Protein AF-0000000068148580 (afdb_homodimer)

Radius of gyration: 19.19 Å; Cα contacts (8 Å, |Δi|>4): 512; chains: 2; bounding box: 51×52×43 Å

Structure (mmCIF, N/CA/C/O backbone):
data_AF-0000000068148580-model_v1
#
loop_
_entity.id
_entity.type
_entity.pdbx_description
1 polymer 'PAS fold domain-containing protein'
#
loop_
_atom_site.group_PDB
_atom_site.id
_atom_site.type_symbol
_atom_site.label_atom_id
_atom_site.label_alt_id
_atom_site.label_comp_id
_atom_site.label_asym_id
_atom_site.label_entity_id
_atom_site.label_seq_id
_atom_site.pdbx_PDB_ins_code
_atom_site.Cartn_x
_atom_site.Cartn_y
_atom_site.Cartn_z
_atom_site.occupancy
_atom_site.B_iso_or_equiv
_atom_site.auth_seq_id
_atom_site.auth_comp_id
_atom_site.auth_asym_id
_atom_site.auth_atom_id
_atom_site.pdbx_PDB_model_num
ATOM 1 N N . MET A 1 1 ? 31.797 -22.156 -6.852 1 41.38 1 MET A N 1
ATOM 2 C CA . MET A 1 1 ? 31.5 -20.875 -6.246 1 41.38 1 MET A CA 1
ATOM 3 C C . MET A 1 1 ? 30.062 -20.844 -5.723 1 41.38 1 MET A C 1
ATOM 5 O O . MET A 1 1 ? 29.109 -21.047 -6.484 1 41.38 1 MET A O 1
ATOM 9 N N . SER A 1 2 ? 29.703 -21.312 -4.512 1 42.62 2 SER A N 1
ATOM 10 C CA . SER A 1 2 ? 28.406 -21.375 -3.861 1 42.62 2 SER A CA 1
ATOM 11 C C . SER A 1 2 ? 27.641 -20.062 -4.027 1 42.62 2 SER A C 1
ATOM 13 O O . SER A 1 2 ? 28.078 -19.016 -3.547 1 42.62 2 SER A O 1
ATOM 15 N N . THR A 1 3 ? 27.234 -19.766 -5.227 1 49.53 3 THR A N 1
ATOM 16 C CA . THR A 1 3 ? 26.484 -18.531 -5.402 1 49.53 3 THR A CA 1
ATOM 17 C C . THR A 1 3 ? 25.5 -18.328 -4.258 1 49.53 3 THR A C 1
ATOM 19 O O . THR A 1 3 ? 24.578 -19.125 -4.074 1 49.53 3 THR A O 1
ATOM 22 N N . THR A 1 4 ? 26 -18.031 -3.102 1 47 4 THR A N 1
ATOM 23 C CA . THR A 1 4 ? 25.109 -17.656 -2.008 1 47 4 THR A CA 1
ATOM 24 C C . THR A 1 4 ? 23.891 -16.906 -2.537 1 47 4 THR A C 1
ATOM 26 O O . THR A 1 4 ? 24.031 -15.852 -3.174 1 47 4 THR A O 1
ATOM 29 N N . PRO A 1 5 ? 22.875 -17.688 -2.873 1 50.28 5 PRO A N 1
ATOM 30 C CA . PRO A 1 5 ? 21.688 -16.969 -3.32 1 50.28 5 PRO A CA 1
ATOM 31 C C . PRO A 1 5 ? 21.484 -15.656 -2.562 1 50.28 5 PRO A C 1
ATOM 33 O O . PRO A 1 5 ? 21.578 -15.625 -1.334 1 50.28 5 PRO A O 1
ATOM 36 N N . THR A 1 6 ? 22.141 -14.602 -2.934 1 53.56 6 THR A N 1
ATOM 37 C CA . THR A 1 6 ? 22 -13.289 -2.311 1 53.56 6 THR A CA 1
ATOM 38 C C . THR A 1 6 ? 20.531 -13.008 -1.971 1 53.56 6 THR A C 1
ATOM 40 O O . THR A 1 6 ? 19.688 -12.906 -2.865 1 53.56 6 THR A O 1
ATOM 43 N N . VAL A 1 7 ? 20.047 -13.711 -0.914 1 57.56 7 VAL A N 1
ATOM 44 C CA . VAL A 1 7 ? 18.703 -13.453 -0.396 1 57.56 7 VAL A CA 1
ATOM 45 C C . VAL A 1 7 ? 18.5 -11.953 -0.216 1 57.56 7 VAL A C 1
ATOM 47 O O . VAL A 1 7 ? 19.266 -11.297 0.501 1 57.56 7 VAL A O 1
ATOM 50 N N . HIS A 1 8 ? 18.031 -11.32 -1.29 1 66.44 8 HIS A N 1
ATOM 51 C CA . HIS A 1 8 ? 17.703 -9.914 -1.143 1 66.44 8 HIS A CA 1
ATOM 52 C C . HIS A 1 8 ? 16.641 -9.703 -0.06 1 66.44 8 HIS A C 1
ATOM 54 O O . HIS A 1 8 ? 15.648 -10.43 -0.015 1 66.44 8 HIS A O 1
ATOM 60 N N . PHE A 1 9 ? 17.094 -9.039 1.025 1 81.06 9 PHE A N 1
ATOM 61 C CA . PHE A 1 9 ? 16.188 -8.727 2.123 1 81.06 9 PHE A CA 1
ATOM 62 C C . PHE A 1 9 ? 15.43 -7.438 1.847 1 81.06 9 PHE A C 1
ATOM 64 O O . PHE A 1 9 ? 16.016 -6.434 1.438 1 81.06 9 PHE A O 1
ATOM 71 N N . GLU A 1 10 ? 14.18 -7.586 1.826 1 89.19 10 GLU A N 1
ATOM 72 C CA . GLU A 1 10 ? 13.328 -6.414 1.681 1 89.19 10 GLU A CA 1
ATOM 73 C C . GLU A 1 10 ? 13.312 -5.578 2.959 1 89.19 10 GLU A C 1
ATOM 75 O O . GLU A 1 10 ? 13.398 -6.121 4.062 1 89.19 10 GLU A O 1
ATOM 80 N N . ALA A 1 11 ? 13.336 -4.293 2.65 1 92.62 11 ALA A N 1
ATOM 81 C CA . ALA A 1 11 ? 13.219 -3.426 3.82 1 92.62 11 ALA A CA 1
ATOM 82 C C . ALA A 1 11 ? 11.984 -3.775 4.641 1 92.62 11 ALA A C 1
ATOM 84 O O . ALA A 1 11 ? 10.906 -4.023 4.086 1 92.62 11 ALA A O 1
ATOM 85 N N . ALA A 1 12 ? 12.164 -3.836 5.934 1 94.31 12 ALA A N 1
ATOM 86 C CA . ALA A 1 12 ? 11.062 -4.164 6.836 1 94.31 12 ALA A CA 1
ATOM 87 C C . ALA A 1 12 ? 9.898 -3.195 6.66 1 94.31 12 ALA A C 1
ATOM 89 O O . ALA A 1 12 ? 8.734 -3.586 6.777 1 94.31 12 ALA A O 1
ATOM 90 N N . SER A 1 13 ? 10.195 -1.959 6.355 1 95 13 SER A N 1
ATOM 91 C CA . SER A 1 13 ? 9.156 -0.96 6.148 1 95 13 SER A CA 1
ATOM 92 C C . SER A 1 13 ? 8.32 -1.278 4.91 1 95 13 SER A C 1
ATOM 94 O O . SER A 1 13 ? 7.105 -1.074 4.906 1 95 13 SER A O 1
ATOM 96 N N . THR A 1 14 ? 8.953 -1.756 3.871 1 96.25 14 THR A N 1
ATOM 97 C CA . THR A 1 14 ? 8.242 -2.137 2.654 1 96.25 14 THR A CA 1
ATOM 98 C C . THR A 1 14 ? 7.23 -3.242 2.941 1 96.25 14 THR A C 1
ATOM 100 O O . THR A 1 14 ? 6.062 -3.135 2.561 1 96.25 14 THR A O 1
ATOM 103 N N . LEU A 1 15 ? 7.707 -4.191 3.676 1 96.44 15 LEU A N 1
ATOM 104 C CA . LEU A 1 15 ? 6.848 -5.316 4.031 1 96.44 15 LEU A CA 1
ATOM 105 C C . LEU A 1 15 ? 5.691 -4.859 4.918 1 96.44 15 LEU A C 1
ATOM 107 O O . LEU A 1 15 ? 4.551 -5.285 4.723 1 96.44 15 LEU A O 1
ATOM 111 N N . ALA A 1 16 ? 5.965 -4.035 5.848 1 96.25 16 ALA A N 1
ATOM 112 C CA . ALA A 1 16 ? 4.945 -3.537 6.766 1 96.25 16 ALA A CA 1
ATOM 113 C C . ALA A 1 16 ? 3.863 -2.762 6.016 1 96.25 16 ALA A C 1
ATOM 115 O O . ALA A 1 16 ? 2.674 -2.906 6.309 1 96.25 16 ALA A O 1
ATOM 116 N N . VAL A 1 17 ? 4.219 -1.97 5.043 1 97.19 17 VAL A N 1
ATOM 117 C CA . VAL A 1 17 ? 3.266 -1.203 4.246 1 97.19 17 VAL A CA 1
ATOM 118 C C . VAL A 1 17 ? 2.363 -2.152 3.465 1 97.19 17 VAL A C 1
ATOM 120 O O . VAL A 1 17 ? 1.14 -1.998 3.465 1 97.19 17 VAL A O 1
ATOM 123 N N . VAL A 1 18 ? 2.957 -3.113 2.83 1 97.69 18 VAL A N 1
ATOM 124 C CA . VAL A 1 18 ? 2.199 -4.059 2.016 1 97.69 18 VAL A CA 1
ATOM 125 C C . VAL A 1 18 ? 1.197 -4.809 2.891 1 97.69 18 VAL A C 1
ATOM 127 O O . VAL A 1 18 ? 0.007 -4.867 2.572 1 97.69 18 VAL A O 1
ATOM 130 N N . VAL A 1 19 ? 1.65 -5.32 4.004 1 96.38 19 VAL A N 1
ATOM 131 C CA . VAL A 1 19 ? 0.841 -6.156 4.883 1 96.38 19 VAL A CA 1
ATOM 132 C C . VAL A 1 19 ? -0.309 -5.336 5.465 1 96.38 19 VAL A C 1
ATOM 134 O O . VAL A 1 19 ? -1.422 -5.844 5.625 1 96.38 19 VAL A O 1
ATOM 137 N N . SER A 1 20 ? -0.106 -4.059 5.656 1 95.44 20 SER A N 1
ATOM 138 C CA . SER A 1 20 ? -1.096 -3.213 6.316 1 95.44 20 SER A CA 1
ATOM 139 C C . SER A 1 20 ? -2.08 -2.625 5.312 1 95.44 20 SER A C 1
ATOM 141 O O . SER A 1 20 ? -3.025 -1.932 5.691 1 95.44 20 SER A O 1
ATOM 143 N N . SER A 1 21 ? -1.829 -2.906 4.055 1 95.88 21 SER A N 1
ATOM 144 C CA . SER A 1 21 ? -2.67 -2.324 3.016 1 95.88 21 SER A CA 1
ATOM 145 C C . SER A 1 21 ? -4.094 -2.869 3.086 1 95.88 21 SER A C 1
ATOM 147 O O . SER A 1 21 ? -4.293 -4.074 3.268 1 95.88 21 SER A O 1
ATOM 149 N N . HIS A 1 22 ? -5.086 -1.99 2.885 1 93.44 22 HIS A N 1
ATOM 150 C CA . HIS A 1 22 ? -6.477 -2.42 2.814 1 93.44 22 HIS A CA 1
ATOM 151 C C . HIS A 1 22 ? -6.824 -2.938 1.422 1 93.44 22 HIS A C 1
ATOM 153 O O . HIS A 1 22 ? -7.84 -3.611 1.24 1 93.44 22 HIS A O 1
ATOM 159 N N . GLU A 1 23 ? -6.027 -2.561 0.457 1 94.25 23 GLU A N 1
ATOM 160 C CA . GLU A 1 23 ? -6.152 -3.135 -0.879 1 94.25 23 GLU A CA 1
ATOM 161 C C . GLU A 1 23 ? -5.539 -4.531 -0.94 1 94.25 23 GLU A C 1
ATOM 163 O O . GLU A 1 23 ? -4.457 -4.762 -0.401 1 94.25 23 GLU A O 1
ATOM 168 N N . PRO A 1 24 ? -6.305 -5.441 -1.516 1 97.12 24 PRO A N 1
ATOM 169 C CA . PRO A 1 24 ? -5.684 -6.754 -1.695 1 97.12 24 PRO A CA 1
ATOM 170 C C . PRO A 1 24 ? -4.477 -6.715 -2.633 1 97.12 24 PRO A C 1
ATOM 172 O O . PRO A 1 24 ? -4.645 -6.605 -3.852 1 97.12 24 PRO A O 1
ATOM 175 N N . LEU A 1 25 ? -3.326 -6.852 -2.09 1 97.88 25 LEU A N 1
ATOM 176 C CA . LEU A 1 25 ? -2.082 -6.648 -2.822 1 97.88 25 LEU A CA 1
ATOM 177 C C . LEU A 1 25 ? -1.171 -7.863 -2.693 1 97.88 25 LEU A C 1
ATOM 179 O O . LEU A 1 25 ? -1.148 -8.523 -1.651 1 97.88 25 LEU A O 1
ATOM 183 N N . LEU A 1 26 ? -0.448 -8.156 -3.727 1 98.06 26 LEU A N 1
ATOM 184 C CA . LEU A 1 26 ? 0.705 -9.047 -3.727 1 98.06 26 LEU A CA 1
ATOM 185 C C . LEU A 1 26 ? 1.972 -8.305 -4.133 1 98.06 26 LEU A C 1
ATOM 187 O O . LEU A 1 26 ? 1.948 -7.484 -5.055 1 98.06 26 LEU A O 1
ATOM 191 N N . PHE A 1 27 ? 2.943 -8.5 -3.381 1 98.19 27 PHE A N 1
ATOM 192 C CA . PHE A 1 27 ? 4.285 -7.988 -3.637 1 98.19 27 PHE A CA 1
ATOM 193 C C . PHE A 1 27 ? 5.207 -9.102 -4.113 1 98.19 27 PHE A C 1
ATOM 195 O O . PHE A 1 27 ? 5.531 -10.016 -3.352 1 98.19 27 PHE A O 1
ATOM 202 N N . LEU A 1 28 ? 5.691 -8.984 -5.402 1 97.56 28 LEU A N 1
ATOM 203 C CA . LEU A 1 28 ? 6.383 -10.102 -6.027 1 97.56 28 LEU A CA 1
ATOM 204 C C . LEU A 1 28 ? 7.801 -9.711 -6.426 1 97.56 28 LEU A C 1
ATOM 206 O O . LEU A 1 28 ? 8.062 -8.555 -6.766 1 97.56 28 LEU A O 1
ATOM 210 N N . SER A 1 29 ? 8.625 -10.695 -6.465 1 95.56 29 SER A N 1
ATOM 211 C CA . SER A 1 29 ? 9.938 -10.562 -7.086 1 95.56 29 SER A CA 1
ATOM 212 C C . SER A 1 29 ? 9.859 -10.75 -8.602 1 95.56 29 SER A C 1
ATOM 214 O O . SER A 1 29 ? 8.797 -11.062 -9.133 1 95.56 29 SER A O 1
ATOM 216 N N . ASP A 1 30 ? 10.961 -10.547 -9.273 1 93.5 30 ASP A N 1
ATOM 217 C CA . ASP A 1 30 ? 11.016 -10.625 -10.734 1 93.5 30 ASP A CA 1
ATOM 218 C C . ASP A 1 30 ? 10.773 -12.062 -11.211 1 93.5 30 ASP A C 1
ATOM 220 O O . ASP A 1 30 ? 10.328 -12.273 -12.336 1 93.5 30 ASP A O 1
ATOM 224 N N . ASP A 1 31 ? 11.086 -13.023 -10.359 1 94.44 31 ASP A N 1
ATOM 225 C CA . ASP A 1 31 ? 10.82 -14.406 -10.719 1 94.44 31 ASP A CA 1
ATOM 226 C C . ASP A 1 31 ? 9.43 -14.836 -10.25 1 94.44 31 ASP A C 1
ATOM 228 O O . ASP A 1 31 ? 9.133 -16.031 -10.172 1 94.44 31 ASP A O 1
ATOM 232 N N . LEU A 1 32 ? 8.617 -13.945 -9.812 1 96.56 32 LEU A N 1
ATOM 233 C CA . LEU A 1 32 ? 7.207 -14.078 -9.477 1 96.56 32 LEU A CA 1
ATOM 234 C C . LEU A 1 32 ? 7.02 -14.883 -8.203 1 96.56 32 LEU A C 1
ATOM 236 O O . LEU A 1 32 ? 6.043 -15.625 -8.07 1 96.56 32 LEU A O 1
ATOM 240 N N . LYS A 1 33 ? 8.008 -14.805 -7.387 1 96.88 33 LYS A N 1
ATOM 241 C CA . LYS A 1 33 ? 7.812 -15.273 -6.02 1 96.88 33 LYS A CA 1
ATOM 242 C C . LYS A 1 33 ? 7.176 -14.195 -5.148 1 96.88 33 LYS A C 1
ATOM 244 O O . LYS A 1 33 ? 7.535 -13.016 -5.246 1 96.88 33 LYS A O 1
ATOM 249 N N . ILE A 1 34 ? 6.289 -14.648 -4.328 1 97.75 34 ILE A N 1
ATOM 250 C CA . ILE A 1 34 ? 5.605 -13.703 -3.451 1 97.75 34 ILE A CA 1
ATOM 251 C C . ILE A 1 34 ? 6.504 -13.352 -2.268 1 97.75 34 ILE A C 1
ATOM 253 O O . ILE A 1 34 ? 6.934 -14.242 -1.525 1 97.75 34 ILE A O 1
ATOM 257 N N . ILE A 1 35 ? 6.77 -12.141 -2.188 1 97.12 35 ILE A N 1
ATOM 258 C CA . ILE A 1 35 ? 7.566 -11.648 -1.068 1 97.12 35 ILE A CA 1
ATOM 259 C C . ILE A 1 35 ? 6.66 -11.344 0.121 1 97.12 35 ILE A C 1
ATOM 261 O O . ILE A 1 35 ? 6.984 -11.688 1.261 1 97.12 35 ILE A O 1
ATOM 265 N N . ALA A 1 36 ? 5.504 -10.75 -0.131 1 97 36 ALA A N 1
ATOM 266 C CA . ALA A 1 36 ? 4.496 -10.422 0.872 1 97 36 ALA A CA 1
ATOM 267 C C . ALA A 1 36 ? 3.115 -10.273 0.236 1 97 36 ALA A C 1
ATOM 269 O O . ALA A 1 36 ? 3.002 -10.055 -0.973 1 97 36 ALA A O 1
ATOM 270 N N . ALA A 1 37 ? 2.15 -10.445 1.045 1 97.81 37 ALA A N 1
ATOM 271 C CA . ALA A 1 37 ? 0.758 -10.172 0.697 1 97.81 37 ALA A CA 1
ATOM 272 C C . ALA A 1 37 ? 0.083 -9.312 1.761 1 97.81 37 ALA A C 1
ATOM 274 O O . ALA A 1 37 ? 0.4 -9.422 2.947 1 97.81 37 ALA A O 1
ATOM 275 N N . SER A 1 38 ? -0.792 -8.539 1.312 1 97.5 38 SER A N 1
ATOM 276 C CA . SER A 1 38 ? -1.54 -7.746 2.283 1 97.5 38 SER A CA 1
ATOM 277 C C . SER A 1 38 ? -2.473 -8.625 3.109 1 97.5 38 SER A C 1
ATOM 279 O O . SER A 1 38 ? -2.896 -9.688 2.656 1 97.5 38 SER A O 1
ATOM 281 N N . ALA A 1 39 ? -2.805 -8.148 4.289 1 96.56 39 ALA A N 1
ATOM 282 C CA . ALA A 1 39 ? -3.793 -8.836 5.113 1 96.56 39 ALA A CA 1
ATOM 283 C C . ALA A 1 39 ? -5.148 -8.891 4.418 1 96.56 39 ALA A C 1
ATOM 285 O O . ALA A 1 39 ? -5.871 -9.883 4.527 1 96.56 39 ALA A O 1
ATOM 286 N N . SER A 1 40 ? -5.445 -7.859 3.727 1 96.44 40 SER A N 1
ATOM 287 C CA . SER A 1 40 ? -6.711 -7.801 3.006 1 96.44 40 SER A CA 1
ATOM 288 C C . SER A 1 40 ? -6.789 -8.883 1.934 1 96.44 40 SER A C 1
ATOM 290 O O . SER A 1 40 ? -7.84 -9.492 1.73 1 96.44 40 SER A O 1
ATOM 292 N N . PHE A 1 41 ? -5.719 -9.133 1.249 1 97.19 41 PHE A N 1
ATOM 293 C CA . PHE A 1 41 ? -5.68 -10.203 0.259 1 97.19 41 PHE A CA 1
ATOM 294 C C . PHE A 1 41 ? -5.926 -11.562 0.914 1 97.19 41 PHE A C 1
ATOM 296 O O . PHE A 1 41 ? -6.762 -12.336 0.452 1 97.19 41 PHE A O 1
ATOM 303 N N . CYS A 1 42 ? -5.211 -11.75 1.965 1 97.62 42 CYS A N 1
ATOM 304 C CA . CYS A 1 42 ? -5.332 -13.023 2.668 1 97.62 42 CYS A CA 1
ATOM 305 C C . CYS A 1 42 ? -6.754 -13.234 3.172 1 97.62 42 CYS A C 1
ATOM 307 O O . CYS A 1 42 ? -7.312 -14.32 3.027 1 97.62 42 CYS A O 1
ATOM 309 N N . ARG A 1 43 ? -7.332 -12.266 3.67 1 96.44 43 ARG A N 1
ATOM 310 C CA . ARG A 1 43 ? -8.703 -12.344 4.164 1 96.44 43 ARG A CA 1
ATOM 311 C C . ARG A 1 43 ? -9.688 -12.57 3.021 1 96.44 43 ARG A C 1
ATOM 313 O O . ARG A 1 43 ? -10.562 -13.43 3.109 1 96.44 43 ARG A O 1
ATOM 320 N N . ALA A 1 44 ? -9.516 -11.867 2.008 1 95.06 44 ALA A N 1
ATOM 321 C CA . ALA A 1 44 ? -10.453 -11.898 0.889 1 95.06 44 ALA A CA 1
ATOM 322 C C . ALA A 1 44 ? -10.461 -13.273 0.222 1 95.06 44 ALA A C 1
ATOM 324 O O . ALA A 1 44 ? -11.5 -13.734 -0.26 1 95.06 44 ALA A O 1
ATOM 325 N N . PHE A 1 45 ? -9.352 -13.914 0.221 1 94.75 45 PHE A N 1
ATOM 326 C CA . PHE A 1 45 ? -9.266 -15.141 -0.558 1 94.75 45 PHE A CA 1
ATOM 327 C C . PHE A 1 45 ? -8.984 -16.344 0.346 1 94.75 45 PHE A C 1
ATOM 329 O O . PHE A 1 45 ? -8.609 -17.406 -0.133 1 94.75 45 PHE A O 1
ATOM 336 N N . ASP A 1 46 ? -9.133 -16.078 1.612 1 93.88 46 ASP A N 1
ATOM 337 C CA . ASP A 1 46 ? -9.039 -17.141 2.617 1 93.88 46 ASP A CA 1
ATOM 338 C C . ASP A 1 46 ? -7.703 -17.859 2.531 1 93.88 46 ASP A C 1
ATOM 340 O O . ASP A 1 46 ? -7.66 -19.094 2.441 1 93.88 46 ASP A O 1
ATOM 344 N N . ILE A 1 47 ? -6.711 -17.062 2.561 1 95.5 47 ILE A N 1
ATOM 345 C CA . ILE A 1 47 ? -5.348 -17.578 2.5 1 95.5 47 ILE A CA 1
ATOM 346 C C . ILE A 1 47 ? -4.629 -17.312 3.82 1 95.5 47 ILE A C 1
ATOM 348 O O . ILE A 1 47 ? -4.754 -16.219 4.383 1 95.5 47 ILE A O 1
ATOM 352 N N . ASP A 1 48 ? -3.928 -18.25 4.273 1 95.88 48 ASP A N 1
ATOM 353 C CA . ASP A 1 48 ? -3.123 -18.078 5.477 1 95.88 48 ASP A CA 1
ATOM 354 C C . ASP A 1 48 ? -1.896 -17.219 5.199 1 95.88 48 ASP A C 1
ATOM 356 O O . ASP A 1 48 ? -1.009 -17.609 4.438 1 95.88 48 ASP A O 1
ATOM 360 N N . PRO A 1 49 ? -1.807 -16.172 5.871 1 95.25 49 PRO A N 1
ATOM 361 C CA . PRO A 1 49 ? -0.693 -15.25 5.609 1 95.25 49 PRO A CA 1
ATOM 362 C C . PRO A 1 49 ? 0.669 -15.898 5.855 1 95.25 49 PRO A C 1
ATOM 364 O O . PRO A 1 49 ? 1.655 -15.523 5.215 1 95.25 49 PRO A O 1
ATOM 367 N N . THR A 1 50 ? 0.797 -16.719 6.73 1 93.69 50 THR A N 1
ATOM 368 C CA . THR A 1 50 ? 2.064 -17.344 7.098 1 93.69 50 THR A CA 1
ATOM 369 C C . THR A 1 50 ? 2.535 -18.297 6 1 93.69 50 T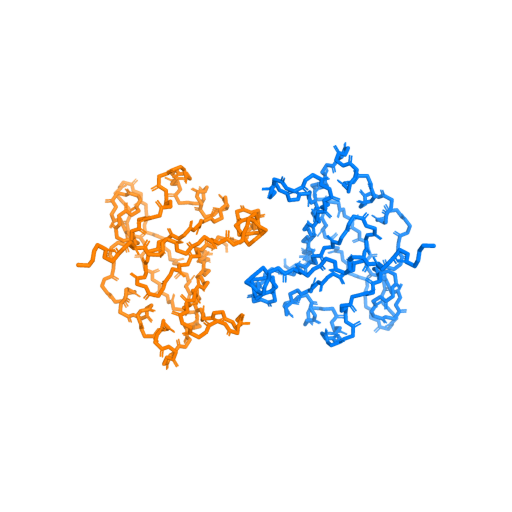HR A C 1
ATOM 371 O O . THR A 1 50 ? 3.713 -18.656 5.945 1 93.69 50 THR A O 1
ATOM 374 N N . SER A 1 51 ? 1.708 -18.688 5.117 1 92.44 51 SER A N 1
ATOM 375 C CA . SER A 1 51 ? 2.037 -19.656 4.082 1 92.44 51 SER A CA 1
ATOM 376 C C . SER A 1 51 ? 2.398 -18.969 2.771 1 92.44 51 SER A C 1
ATOM 378 O O . SER A 1 51 ? 2.828 -19.625 1.817 1 92.44 51 SER A O 1
ATOM 380 N N . VAL A 1 52 ? 2.334 -17.609 2.67 1 94.19 52 VAL A N 1
ATOM 381 C CA . VAL A 1 52 ? 2.324 -16.875 1.408 1 94.19 52 VAL A CA 1
ATOM 382 C C . VAL A 1 52 ? 3.756 -16.562 0.982 1 94.19 52 VAL A C 1
ATOM 384 O O . VAL A 1 52 ? 4.133 -16.797 -0.171 1 94.19 52 VAL A O 1
ATOM 387 N N . PRO A 1 53 ? 4.617 -16.109 1.948 1 93.69 53 PRO A N 1
ATOM 388 C CA . PRO A 1 53 ? 5.941 -15.672 1.504 1 93.69 53 PRO A CA 1
ATOM 389 C C . PRO A 1 53 ? 6.762 -16.797 0.871 1 93.69 53 PRO A 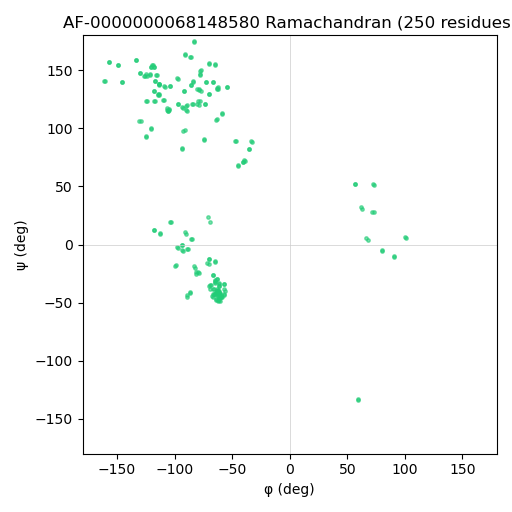C 1
ATOM 391 O O . PRO A 1 53 ? 6.812 -17.906 1.408 1 93.69 53 PRO A O 1
ATOM 394 N N . GLY A 1 54 ? 7.332 -16.438 -0.253 1 94.75 54 GLY A N 1
ATOM 395 C CA . GLY A 1 54 ? 8.219 -17.359 -0.941 1 94.75 54 GLY A CA 1
ATOM 396 C C . GLY A 1 54 ? 7.508 -18.234 -1.949 1 94.75 54 GLY A C 1
ATOM 397 O O . GLY A 1 54 ? 8.148 -18.875 -2.787 1 94.75 54 GLY A O 1
ATOM 398 N N . LYS A 1 55 ? 6.227 -18.266 -1.978 1 96.31 55 LYS A N 1
ATOM 399 C CA . LYS A 1 55 ? 5.434 -19.094 -2.875 1 96.31 55 LYS A CA 1
ATOM 400 C C . LYS A 1 55 ? 5.203 -18.406 -4.215 1 96.31 55 LYS A C 1
ATOM 402 O O . LYS A 1 55 ? 5.336 -17.172 -4.316 1 96.31 55 LYS A O 1
ATOM 407 N N . LYS A 1 56 ? 4.832 -19.25 -5.199 1 96.5 56 LYS A N 1
ATOM 408 C CA . LYS A 1 56 ? 4.312 -18.75 -6.469 1 96.5 56 LYS A CA 1
ATOM 409 C C . LYS A 1 56 ? 2.791 -18.625 -6.438 1 96.5 56 LYS A C 1
ATOM 411 O O . LYS A 1 56 ? 2.139 -19.234 -5.578 1 96.5 56 LYS A O 1
ATOM 416 N N . LEU A 1 57 ? 2.283 -17.891 -7.375 1 95.62 57 LEU A N 1
ATOM 417 C CA . LEU A 1 57 ? 0.844 -17.656 -7.438 1 95.62 57 LEU A CA 1
ATOM 418 C C . LEU A 1 57 ? 0.081 -18.984 -7.512 1 95.62 57 LEU A C 1
ATOM 420 O O . LEU A 1 57 ? -0.917 -19.172 -6.809 1 95.62 57 LEU A O 1
ATOM 424 N N . GLY A 1 58 ? 0.608 -19.859 -8.328 1 95.12 58 GLY A N 1
ATOM 425 C CA . GLY A 1 58 ? -0.078 -21.125 -8.523 1 95.12 58 GLY A CA 1
ATOM 426 C C . GLY A 1 58 ? -0.125 -21.984 -7.27 1 95.12 58 GLY A C 1
ATOM 427 O O . GLY A 1 58 ? -0.893 -22.938 -7.195 1 95.12 58 GLY A O 1
ATOM 428 N N . GLU A 1 59 ? 0.669 -21.672 -6.258 1 95.88 59 GLU A N 1
ATOM 429 C CA . GLU A 1 59 ? 0.748 -22.422 -5.016 1 95.88 59 GLU A CA 1
ATOM 430 C C . GLU A 1 59 ? -0.191 -21.859 -3.957 1 95.88 59 GLU A C 1
ATOM 432 O O . GLU A 1 59 ? -0.359 -22.438 -2.885 1 95.88 59 GLU A O 1
ATOM 437 N N . LEU A 1 60 ? -0.822 -20.75 -4.258 1 94.56 60 LEU A N 1
ATOM 438 C CA . LEU A 1 60 ? -1.715 -20.125 -3.291 1 94.56 60 LEU A CA 1
ATOM 439 C C . LEU A 1 60 ? -3.051 -20.859 -3.225 1 94.56 60 LEU A C 1
ATOM 441 O O . LEU A 1 60 ? -3.523 -21.391 -4.234 1 94.56 60 LEU A O 1
ATOM 445 N N . GLY A 1 61 ? -3.6 -20.781 -2.037 1 91.12 61 GLY A N 1
ATOM 446 C CA . GLY A 1 61 ? -4.879 -21.453 -1.861 1 91.12 61 GLY A CA 1
ATOM 447 C C . GLY A 1 61 ? -4.816 -22.953 -2.139 1 91.12 61 GLY A C 1
ATOM 448 O O . GLY A 1 61 ? -3.945 -23.641 -1.614 1 91.12 61 GLY A O 1
ATOM 449 N N . GLN A 1 62 ? -5.789 -23.359 -2.881 1 90.12 62 GLN A N 1
ATOM 450 C CA . GLN A 1 62 ? -5.824 -24.766 -3.295 1 90.12 62 GLN A CA 1
ATOM 451 C C . GLN A 1 62 ? -5.387 -24.922 -4.75 1 90.12 62 GLN A C 1
ATOM 453 O O . GLN A 1 62 ? -5.793 -25.859 -5.426 1 90.12 62 GLN A O 1
ATOM 458 N N . GLY A 1 63 ? -4.68 -23.844 -5.203 1 92.31 63 GLY A N 1
ATOM 459 C CA . GLY A 1 63 ? -4.176 -23.891 -6.566 1 92.31 63 GLY A CA 1
ATOM 460 C C . GLY A 1 63 ? -5.027 -23.109 -7.547 1 92.31 63 GLY A C 1
ATOM 461 O O . GLY A 1 63 ? -4.754 -23.094 -8.75 1 92.31 63 GLY A O 1
ATOM 462 N N . GLU A 1 64 ? -6.008 -22.391 -7.012 1 93.5 64 GLU A N 1
ATOM 463 C CA . GLU A 1 64 ? -6.949 -21.688 -7.879 1 93.5 64 GLU A CA 1
ATOM 464 C C . GLU A 1 64 ? -6.281 -20.516 -8.586 1 93.5 64 GLU A C 1
ATOM 466 O O . GLU A 1 64 ? -6.816 -19.984 -9.562 1 93.5 64 GLU A O 1
ATOM 471 N N . TRP A 1 65 ? -5.105 -20.125 -8.18 1 94.81 65 TRP A N 1
ATOM 472 C CA . TRP A 1 65 ? -4.395 -19 -8.766 1 94.81 65 TRP A CA 1
ATOM 473 C C . TRP A 1 65 ? -3.449 -19.453 -9.867 1 94.81 65 TRP A C 1
ATOM 475 O O . TRP A 1 65 ? -2.725 -18.641 -10.445 1 94.81 65 TRP A O 1
ATOM 485 N N . ALA A 1 66 ? -3.467 -20.766 -10.062 1 94.88 66 ALA A N 1
ATOM 486 C CA . ALA A 1 66 ? -2.65 -21.297 -11.156 1 94.88 66 ALA A CA 1
ATOM 487 C C . ALA A 1 66 ? -3.283 -21 -12.508 1 94.88 66 ALA A C 1
ATOM 489 O O . ALA A 1 66 ? -4.098 -21.781 -13.008 1 94.88 66 ALA A O 1
ATOM 490 N N . MET A 1 67 ? -2.91 -19.875 -13.047 1 96 67 MET A N 1
ATOM 491 C CA . MET A 1 67 ? -3.451 -19.406 -14.32 1 96 67 MET A CA 1
ATOM 492 C C . MET A 1 67 ? -2.332 -19.016 -15.273 1 96 67 MET A C 1
ATOM 494 O O . MET A 1 67 ? -1.801 -17.906 -15.188 1 96 67 MET A O 1
ATOM 498 N N . PRO A 1 68 ? -2.107 -19.844 -16.25 1 96.31 68 PRO A N 1
ATOM 499 C CA . PRO A 1 68 ? -0.968 -19.625 -17.156 1 96.31 68 PRO A CA 1
ATOM 500 C C . PRO A 1 68 ? -0.994 -18.25 -17.812 1 96.31 68 PRO A C 1
ATOM 502 O O . PRO A 1 68 ? 0.049 -17.594 -17.938 1 96.31 68 PRO A O 1
ATOM 505 N N . LYS A 1 69 ? -2.15 -17.828 -18.188 1 96.5 69 LYS A N 1
ATOM 506 C CA . LYS A 1 69 ? -2.248 -16.531 -18.844 1 96.5 69 LYS A CA 1
ATOM 507 C C . LYS A 1 69 ? -1.873 -15.398 -17.891 1 96.5 69 LYS A C 1
ATOM 509 O O . LYS A 1 69 ? -1.166 -14.469 -18.266 1 96.5 69 LYS A O 1
ATOM 514 N N . LEU A 1 70 ? -2.348 -15.484 -16.672 1 96.75 70 LEU A N 1
ATOM 515 C CA . LEU A 1 70 ? -1.997 -14.484 -15.672 1 96.75 70 LEU A CA 1
ATOM 516 C C . LEU A 1 70 ? -0.496 -14.492 -15.406 1 96.75 70 LEU A C 1
ATOM 518 O O . LEU A 1 70 ? 0.134 -13.43 -15.359 1 96.75 70 LEU A O 1
ATOM 522 N N . GLU A 1 71 ? 0.038 -15.664 -15.273 1 96.81 71 GLU A N 1
ATOM 523 C CA . GLU A 1 71 ? 1.475 -15.781 -15.047 1 96.81 71 GLU A CA 1
ATOM 524 C C . GLU A 1 71 ? 2.27 -15.148 -16.188 1 96.81 71 GLU A C 1
ATOM 526 O O . GLU A 1 71 ? 3.248 -14.438 -15.938 1 96.81 71 GLU A O 1
ATOM 531 N N . SER A 1 72 ? 1.853 -15.453 -17.391 1 96.94 72 SER A N 1
ATOM 532 C CA . SER A 1 72 ? 2.527 -14.891 -18.547 1 96.94 72 SER A CA 1
ATOM 533 C C . SER A 1 72 ? 2.482 -13.367 -18.547 1 96.94 72 SER A C 1
ATOM 535 O O . SER A 1 72 ? 3.48 -12.711 -18.844 1 96.94 72 SER A O 1
ATOM 537 N N . LEU A 1 73 ? 1.332 -12.82 -18.234 1 97.12 73 LEU A N 1
ATOM 538 C CA . LEU A 1 73 ? 1.177 -11.367 -18.172 1 97.12 73 LEU A CA 1
ATOM 539 C C . LEU A 1 73 ? 2.062 -10.766 -17.078 1 97.12 73 LEU A C 1
ATOM 541 O O . LEU A 1 73 ? 2.686 -9.727 -17.297 1 97.12 73 LEU A O 1
ATOM 545 N N . LEU A 1 74 ? 2.18 -11.445 -15.977 1 97.62 74 LEU A N 1
ATOM 546 C CA . LEU A 1 74 ? 3.02 -10.961 -14.883 1 97.62 74 LEU A CA 1
ATOM 547 C C . LEU A 1 74 ? 4.496 -11.031 -15.266 1 97.62 74 LEU A C 1
ATOM 549 O O . LEU A 1 74 ? 5.277 -10.156 -14.875 1 97.62 74 LEU A O 1
ATOM 553 N N . LYS A 1 75 ? 4.887 -12.023 -16.016 1 97.25 75 LYS A N 1
ATOM 554 C CA . LYS A 1 75 ? 6.262 -12.117 -16.5 1 97.25 75 LYS A CA 1
ATOM 555 C C . LYS A 1 75 ? 6.602 -10.953 -17.422 1 97.25 75 LYS A C 1
ATOM 557 O O . LYS A 1 75 ? 7.695 -10.391 -17.344 1 97.25 75 LYS A O 1
ATOM 562 N N . ALA A 1 76 ? 5.613 -10.664 -18.25 1 96.94 76 ALA A N 1
ATOM 563 C CA . ALA A 1 76 ? 5.809 -9.523 -19.125 1 96.94 76 ALA A CA 1
ATOM 564 C C . ALA A 1 76 ? 5.965 -8.234 -18.328 1 96.94 76 ALA A C 1
ATOM 566 O O . ALA A 1 76 ? 6.789 -7.379 -18.672 1 96.94 76 ALA A O 1
ATOM 567 N N . THR A 1 77 ? 5.176 -8.062 -17.281 1 96.81 77 THR A N 1
ATOM 568 C CA . THR A 1 77 ? 5.293 -6.902 -16.406 1 96.81 77 THR A CA 1
ATOM 569 C C . THR A 1 77 ? 6.66 -6.867 -15.734 1 96.81 77 THR A C 1
ATOM 571 O O . THR A 1 77 ? 7.305 -5.816 -15.672 1 96.81 77 THR A O 1
ATOM 574 N N . ALA A 1 78 ? 7.109 -7.98 -15.289 1 95.38 78 ALA A N 1
ATOM 575 C CA . ALA A 1 78 ? 8.398 -8.086 -14.617 1 95.38 78 ALA A CA 1
ATOM 576 C C . ALA A 1 78 ? 9.539 -7.707 -15.555 1 95.38 78 ALA A C 1
ATOM 578 O O . ALA A 1 78 ? 10.57 -7.191 -15.117 1 95.38 78 ALA A O 1
ATOM 579 N N . SER A 1 79 ? 9.344 -7.938 -16.797 1 93.75 79 SER A N 1
ATOM 580 C CA . SER A 1 79 ? 10.375 -7.617 -17.781 1 93.75 79 SER A CA 1
ATOM 581 C C . SER A 1 79 ? 10.281 -6.164 -18.219 1 93.75 79 SER A C 1
ATOM 583 O O . SER A 1 79 ? 11.039 -5.723 -19.094 1 93.75 79 SER A O 1
ATOM 585 N N . ARG A 1 80 ? 9.414 -5.426 -17.625 1 90.69 80 ARG A N 1
ATOM 586 C CA . ARG A 1 80 ? 9.172 -4.016 -17.906 1 90.69 80 ARG A CA 1
ATOM 587 C C . ARG A 1 80 ? 8.68 -3.828 -19.344 1 90.69 80 ARG A C 1
ATOM 589 O O . ARG A 1 80 ? 8.875 -2.764 -19.938 1 90.69 80 ARG A O 1
ATOM 596 N N . SER A 1 81 ? 8.016 -4.832 -19.766 1 89.19 81 SER A N 1
ATOM 597 C CA . SER A 1 81 ? 7.508 -4.738 -21.141 1 89.19 81 SER A CA 1
ATOM 598 C C . SER A 1 81 ? 6.043 -4.32 -21.156 1 89.19 81 SER A C 1
ATOM 600 O O . SER A 1 81 ? 5.52 -3.902 -22.188 1 89.19 81 SER A O 1
ATOM 602 N N . ALA A 1 82 ? 5.438 -4.492 -19.984 1 86.44 82 ALA A N 1
ATOM 603 C CA . ALA A 1 82 ? 4.016 -4.172 -19.969 1 86.44 82 ALA A CA 1
ATOM 604 C C . ALA A 1 82 ? 3.527 -3.945 -18.531 1 86.44 82 ALA A C 1
ATOM 606 O O . ALA A 1 82 ? 3.986 -4.605 -17.609 1 86.44 82 ALA A O 1
ATOM 607 N N . ASP A 1 83 ? 2.676 -2.965 -18.438 1 91.06 83 ASP A N 1
ATOM 608 C CA . ASP A 1 83 ? 1.844 -2.855 -17.234 1 91.06 83 ASP A CA 1
ATOM 609 C C . ASP A 1 83 ? 0.46 -3.457 -17.484 1 91.06 83 ASP A C 1
ATOM 611 O O . ASP A 1 83 ? -0.058 -3.414 -18.594 1 91.06 83 ASP A O 1
ATOM 615 N N . ILE A 1 84 ? 0.023 -4.059 -16.453 1 95.12 84 ILE A N 1
ATOM 616 C CA . ILE A 1 84 ? -1.337 -4.582 -16.516 1 95.12 84 ILE A CA 1
ATOM 617 C C . ILE A 1 84 ? -2.303 -3.598 -15.859 1 95.12 84 ILE A C 1
ATOM 619 O O . ILE A 1 84 ? -2.154 -3.266 -14.68 1 95.12 84 ILE A O 1
ATOM 623 N N . GLN A 1 85 ? -3.225 -3.182 -16.688 1 94.75 85 GLN A N 1
ATOM 624 C CA . GLN A 1 85 ? -4.277 -2.307 -16.188 1 94.75 85 GLN A CA 1
ATOM 625 C C . GLN A 1 85 ? -5.656 -2.926 -16.391 1 94.75 85 GLN A C 1
ATOM 627 O O . GLN A 1 85 ? -6.156 -2.975 -17.516 1 94.75 85 GLN A O 1
ATOM 632 N N . ALA A 1 86 ? -6.152 -3.498 -15.312 1 94.69 86 ALA A N 1
ATOM 633 C CA . ALA A 1 86 ? -7.523 -3.996 -15.266 1 94.69 86 ALA A CA 1
ATOM 634 C C . ALA A 1 86 ? -7.676 -5.27 -16.094 1 94.69 86 ALA A C 1
ATOM 636 O O . ALA A 1 86 ? -8.555 -5.355 -16.953 1 94.69 86 ALA A O 1
ATOM 637 N N . TYR A 1 87 ? -6.84 -6.219 -15.883 1 97.06 87 TYR A N 1
ATOM 638 C CA . TYR A 1 87 ? -6.996 -7.539 -16.484 1 97.06 87 TYR A CA 1
ATOM 639 C C . TYR A 1 87 ? -8.047 -8.352 -15.727 1 97.06 87 TYR A C 1
ATOM 641 O O . TYR A 1 87 ? -7.906 -8.602 -14.531 1 97.06 87 TYR A O 1
ATOM 649 N N . GLU A 1 88 ? -9.039 -8.797 -16.469 1 97 88 GLU A N 1
ATOM 650 C CA . GLU A 1 88 ? -10.148 -9.508 -15.828 1 97 88 GLU A CA 1
ATOM 651 C C . GLU A 1 88 ? -9.898 -11.016 -15.812 1 97 88 GLU A C 1
ATOM 653 O O . GLU A 1 88 ? -9.508 -11.594 -16.828 1 97 88 GLU A O 1
ATOM 658 N N . ILE A 1 89 ? -10.102 -11.594 -14.656 1 96.31 89 ILE A N 1
ATOM 659 C CA . ILE A 1 89 ? -9.93 -13.039 -14.531 1 96.31 89 ILE A CA 1
ATOM 660 C C . ILE A 1 89 ? -11.117 -13.625 -13.773 1 96.31 89 ILE A C 1
ATOM 662 O O . ILE A 1 89 ? -11.805 -12.922 -13.031 1 96.31 89 ILE A O 1
ATOM 666 N N . ASP A 1 90 ? -11.273 -14.961 -14 1 95.31 90 ASP A N 1
ATOM 667 C CA . ASP A 1 90 ? -12.227 -15.75 -13.227 1 95.31 90 ASP A CA 1
ATOM 668 C C . ASP A 1 90 ? -11.508 -16.641 -12.219 1 95.31 90 ASP A C 1
ATOM 670 O O . ASP A 1 90 ? -10.695 -17.484 -12.602 1 95.31 90 ASP A O 1
ATOM 674 N N . LEU A 1 91 ? -11.781 -16.344 -11.008 1 95.19 91 LEU A N 1
ATOM 675 C CA . LEU A 1 91 ? -11.258 -17.234 -9.977 1 95.19 91 LEU A CA 1
ATOM 676 C C . LEU A 1 91 ? -12.258 -18.344 -9.664 1 95.19 91 LEU A C 1
ATOM 678 O O . LEU A 1 91 ? -13.352 -18.078 -9.148 1 95.19 91 LEU A O 1
ATOM 682 N N . LYS A 1 92 ? -11.898 -19.516 -9.938 1 92.5 92 LYS A N 1
ATOM 683 C CA . LYS A 1 92 ? -12.75 -20.688 -9.719 1 92.5 92 LYS A CA 1
ATOM 684 C C . LYS A 1 92 ? -12.266 -21.5 -8.516 1 92.5 92 LYS A C 1
ATOM 686 O O . LYS A 1 92 ? -11.109 -21.922 -8.469 1 92.5 92 LYS A O 1
ATOM 691 N N . ARG A 1 93 ? -13.133 -21.609 -7.473 1 88.06 93 ARG A N 1
ATOM 692 C CA . ARG A 1 93 ? -12.836 -22.406 -6.293 1 88.06 93 ARG A CA 1
ATOM 693 C C . ARG A 1 93 ? -13.82 -23.562 -6.152 1 88.06 93 ARG A C 1
ATOM 695 O O . ARG A 1 93 ? -15 -23.422 -6.48 1 88.06 93 ARG A O 1
ATOM 702 N N . PRO A 1 94 ? -13.188 -24.562 -5.652 1 81.12 94 PRO A N 1
ATOM 703 C CA . PRO A 1 94 ? -14.109 -25.672 -5.43 1 81.12 94 PRO A CA 1
ATOM 704 C C . PRO A 1 94 ? -15.203 -25.328 -4.422 1 81.12 94 PRO A C 1
ATOM 706 O O . PRO A 1 94 ? -14.938 -24.703 -3.393 1 81.12 94 PRO A O 1
ATOM 709 N N . ASN A 1 95 ? -16.406 -25.656 -4.68 1 82.94 95 ASN A N 1
ATOM 710 C CA . ASN A 1 95 ? -17.578 -25.547 -3.803 1 82.94 95 ASN A CA 1
ATOM 711 C C . ASN A 1 95 ? -17.922 -24.094 -3.512 1 82.94 95 ASN A C 1
ATOM 713 O O . ASN A 1 95 ? -18.609 -23.797 -2.525 1 82.94 95 ASN A O 1
ATOM 717 N N . ARG A 1 96 ? -17.172 -23.344 -4.191 1 83.44 96 ARG A N 1
ATOM 718 C CA . ARG A 1 96 ? -17.5 -21.922 -4.074 1 83.44 96 ARG A CA 1
ATOM 719 C C . ARG A 1 96 ? -17.875 -21.344 -5.434 1 83.44 96 ARG A C 1
ATOM 721 O O . ARG A 1 96 ? -17.578 -21.922 -6.473 1 83.44 96 ARG A O 1
ATOM 728 N N . GLY A 1 97 ? -18.609 -20.359 -5.582 1 84.62 97 GLY A N 1
ATOM 729 C CA . GLY A 1 97 ? -18.938 -19.688 -6.824 1 84.62 97 GLY A CA 1
ATOM 730 C C . GLY A 1 97 ? -17.734 -19.031 -7.484 1 84.62 97 GLY A C 1
ATOM 731 O O . GLY A 1 97 ? -16.719 -18.781 -6.836 1 84.62 97 GLY A O 1
ATOM 732 N N . THR A 1 98 ? -17.859 -18.891 -8.773 1 91.31 98 THR A N 1
ATOM 733 C CA . THR A 1 98 ? -16.828 -18.203 -9.539 1 91.31 98 THR A CA 1
ATOM 734 C C . THR A 1 98 ? -16.828 -16.703 -9.219 1 91.31 98 THR A C 1
ATOM 736 O O . THR A 1 98 ? -17.875 -16.078 -9.164 1 91.31 98 THR A O 1
ATOM 739 N N . ARG A 1 99 ? -15.633 -16.188 -8.906 1 93.81 99 ARG A N 1
ATOM 740 C CA . ARG A 1 99 ? -15.484 -14.758 -8.656 1 93.81 99 ARG A CA 1
ATOM 741 C C . ARG A 1 99 ? -14.836 -14.062 -9.844 1 93.81 99 ARG A C 1
ATOM 743 O O . ARG A 1 99 ? -13.852 -14.555 -10.398 1 93.81 99 ARG A O 1
ATOM 750 N N . GLN A 1 100 ? -15.406 -12.922 -10.18 1 96.19 100 GLN A N 1
ATOM 751 C CA . GLN A 1 100 ? -14.812 -12.078 -11.219 1 96.19 100 GLN A CA 1
ATOM 752 C C . GLN A 1 100 ? -13.891 -11.031 -10.602 1 96.19 100 GLN A C 1
ATOM 754 O O . GLN A 1 100 ? -14.344 -10.164 -9.844 1 96.19 100 GLN A O 1
ATOM 759 N N . LEU A 1 101 ? -12.688 -11.18 -11 1 97.06 101 LEU A N 1
ATOM 760 C CA . LEU A 1 101 ? -11.68 -10.312 -10.398 1 97.06 101 LEU A CA 1
ATOM 761 C C . LEU A 1 101 ? -11.023 -9.43 -11.461 1 97.06 101 LEU A C 1
ATOM 763 O O . LEU A 1 101 ? -11.016 -9.773 -12.641 1 97.06 101 LEU A O 1
ATOM 767 N N . VAL A 1 102 ? -10.578 -8.336 -11.07 1 97.38 102 VAL A N 1
ATOM 768 C CA . VAL A 1 102 ? -9.75 -7.445 -11.883 1 97.38 102 VAL A CA 1
ATOM 769 C C . VAL A 1 102 ? -8.344 -7.359 -11.297 1 97.38 102 VAL A C 1
ATOM 771 O O . VAL A 1 102 ? -8.18 -7.156 -10.094 1 97.38 102 VAL A O 1
ATOM 774 N N . VAL A 1 103 ? -7.359 -7.555 -12.141 1 97.5 103 VAL A N 1
ATOM 775 C CA . VAL A 1 103 ? -5.965 -7.555 -11.711 1 97.5 103 VAL A CA 1
ATOM 776 C C . VAL A 1 103 ? -5.234 -6.363 -12.32 1 97.5 103 VAL A C 1
ATOM 778 O O . VAL A 1 103 ? -5.328 -6.121 -13.531 1 97.5 103 VAL A O 1
ATOM 781 N N . ASN A 1 104 ? -4.57 -5.609 -11.516 1 97.31 104 ASN A N 1
ATOM 782 C CA . ASN A 1 104 ? -3.604 -4.59 -11.906 1 97.31 104 ASN A CA 1
ATOM 783 C C . ASN A 1 104 ? -2.189 -4.965 -11.469 1 97.31 104 ASN A C 1
ATOM 785 O O . ASN A 1 104 ? -1.994 -5.48 -10.367 1 97.31 104 ASN A O 1
ATOM 789 N N . ALA A 1 105 ? -1.225 -4.75 -12.312 1 97.81 105 ALA A N 1
ATOM 790 C CA . ALA A 1 105 ? 0.156 -5.062 -11.953 1 97.81 105 ALA A CA 1
ATOM 791 C C . ALA A 1 105 ? 1.125 -4.062 -12.586 1 97.81 105 ALA A C 1
ATOM 793 O O . ALA A 1 105 ? 0.947 -3.654 -13.734 1 97.81 105 ALA A O 1
ATOM 794 N N . GLN A 1 106 ? 2.102 -3.693 -11.805 1 96.31 106 GLN A N 1
ATOM 795 C CA . GLN A 1 106 ? 3.143 -2.797 -12.297 1 96.31 106 GLN A CA 1
ATOM 796 C C . GLN A 1 106 ? 4.477 -3.074 -11.602 1 96.31 106 GLN A C 1
ATOM 798 O O . GLN A 1 106 ? 4.508 -3.57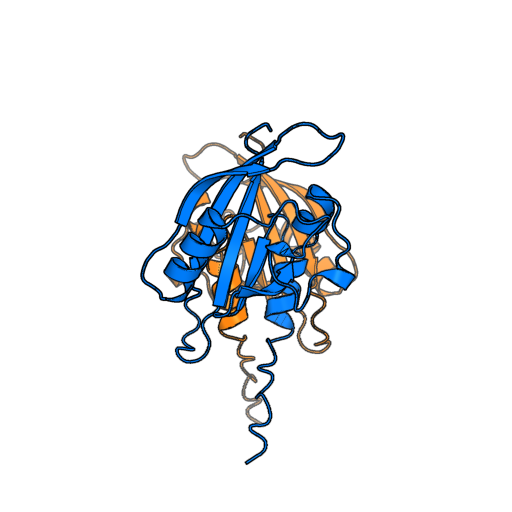8 -10.477 1 96.31 106 GLN A O 1
ATOM 803 N N . THR A 1 107 ? 5.504 -2.732 -12.305 1 96.19 107 THR A N 1
ATOM 804 C CA . THR A 1 107 ? 6.824 -2.74 -11.68 1 96.19 107 THR A CA 1
ATOM 805 C C . THR A 1 107 ? 7.016 -1.508 -10.805 1 96.19 107 THR A C 1
ATOM 807 O O . THR A 1 107 ? 6.438 -0.452 -11.07 1 96.19 107 THR A O 1
ATOM 810 N N . LEU A 1 108 ? 7.73 -1.716 -9.766 1 95.12 108 LEU A N 1
ATOM 811 C CA . LEU A 1 108 ? 8.023 -0.596 -8.875 1 95.12 108 LEU A CA 1
ATOM 812 C C . LEU A 1 108 ? 9.25 0.17 -9.352 1 95.12 108 LEU A C 1
ATOM 814 O O . LEU A 1 108 ? 10.227 -0.433 -9.797 1 95.12 108 LEU A O 1
ATOM 818 N N . ASP A 1 109 ? 9.086 1.475 -9.281 1 91.81 109 ASP A N 1
ATOM 819 C CA . ASP A 1 109 ? 10.219 2.34 -9.57 1 91.81 109 ASP A CA 1
ATOM 820 C C . ASP A 1 109 ? 10.969 2.713 -8.289 1 91.81 109 ASP A C 1
ATOM 822 O O . ASP A 1 109 ? 10.727 3.773 -7.707 1 91.81 109 ASP A O 1
ATOM 826 N N . ASP A 1 110 ? 11.828 1.826 -7.867 1 90.06 110 ASP A N 1
ATOM 827 C CA . ASP A 1 110 ? 12.578 2.059 -6.637 1 90.06 110 ASP A CA 1
ATOM 828 C C . ASP A 1 110 ? 14.062 2.262 -6.93 1 90.06 110 ASP A C 1
ATOM 830 O O . ASP A 1 110 ? 14.891 2.256 -6.012 1 90.06 110 ASP A O 1
ATOM 834 N N . GLY A 1 111 ? 14.43 2.408 -8.188 1 87.19 111 GLY A N 1
ATOM 835 C CA . GLY A 1 111 ? 15.797 2.68 -8.586 1 87.19 111 GLY A CA 1
ATOM 836 C C . GLY A 1 111 ? 16.672 1.439 -8.602 1 87.19 111 GLY A C 1
ATOM 837 O O . GLY A 1 111 ? 17.859 1.508 -8.953 1 87.19 111 GLY A O 1
ATOM 838 N N . ASP A 1 112 ? 16.141 0.372 -8.18 1 85.19 112 ASP A N 1
ATOM 839 C CA . ASP A 1 112 ? 16.891 -0.879 -8.156 1 85.19 112 ASP A CA 1
ATOM 840 C C . ASP A 1 112 ? 16.672 -1.678 -9.438 1 85.19 112 ASP A C 1
ATOM 842 O O . ASP A 1 112 ? 15.711 -2.455 -9.531 1 85.19 112 ASP A O 1
ATOM 846 N N . VAL A 1 113 ? 17.562 -1.568 -10.32 1 81.56 113 VAL A N 1
ATOM 847 C CA . VAL A 1 113 ? 17.391 -2.158 -11.641 1 81.56 113 VAL A CA 1
ATOM 848 C C . VAL A 1 113 ? 17.688 -3.656 -11.586 1 81.56 113 VAL A C 1
ATOM 850 O O . VAL A 1 113 ? 17.203 -4.422 -12.422 1 81.56 113 VAL A O 1
ATOM 853 N N . GLU A 1 114 ? 18.469 -3.982 -10.617 1 83.81 114 GLU A N 1
ATOM 854 C CA . GLU A 1 114 ? 18.875 -5.379 -10.531 1 83.81 114 GLU A CA 1
ATOM 855 C C . GLU A 1 114 ? 17.812 -6.238 -9.867 1 83.81 114 GLU A C 1
ATOM 857 O O . GLU A 1 114 ? 17.766 -7.453 -10.07 1 83.81 114 GLU A O 1
ATOM 862 N N . HIS A 1 115 ? 17.016 -5.52 -9.086 1 88.5 115 HIS A N 1
ATOM 863 C CA . HIS A 1 115 ? 15.984 -6.246 -8.367 1 88.5 115 HIS A CA 1
ATOM 864 C C . HIS A 1 115 ? 14.602 -5.668 -8.648 1 88.5 115 HIS A C 1
ATOM 866 O O . HIS A 1 115 ? 14.125 -4.797 -7.922 1 88.5 115 HIS A O 1
ATOM 872 N N . ILE A 1 116 ? 14.047 -6.289 -9.609 1 93 116 ILE A N 1
ATOM 873 C CA . ILE A 1 116 ? 12.734 -5.812 -10.023 1 93 116 ILE A CA 1
ATOM 874 C C . ILE A 1 116 ? 11.664 -6.352 -9.078 1 93 116 ILE A C 1
ATOM 876 O O . ILE A 1 116 ? 11.68 -7.535 -8.727 1 93 116 ILE A O 1
ATOM 880 N N . ARG A 1 117 ? 10.82 -5.488 -8.68 1 95.88 117 ARG A N 1
ATOM 881 C CA . ARG A 1 117 ? 9.672 -5.855 -7.863 1 95.88 117 ARG A CA 1
ATOM 882 C C . ARG A 1 117 ? 8.367 -5.461 -8.547 1 95.88 117 ARG A C 1
ATOM 884 O O . ARG A 1 117 ? 8.305 -4.445 -9.242 1 95.88 117 ARG A O 1
ATOM 891 N N . LEU A 1 118 ? 7.379 -6.293 -8.312 1 96.75 118 LEU A N 1
ATOM 892 C CA . LEU A 1 118 ? 6.047 -6.047 -8.852 1 96.75 118 LEU A CA 1
ATOM 893 C C . LEU A 1 118 ? 5.031 -5.844 -7.73 1 96.75 118 LEU A C 1
ATOM 895 O O . LEU A 1 118 ? 5.082 -6.531 -6.711 1 96.75 118 LEU A O 1
ATOM 899 N N . LEU A 1 119 ? 4.172 -4.941 -7.969 1 97.94 119 LEU A N 1
ATOM 900 C C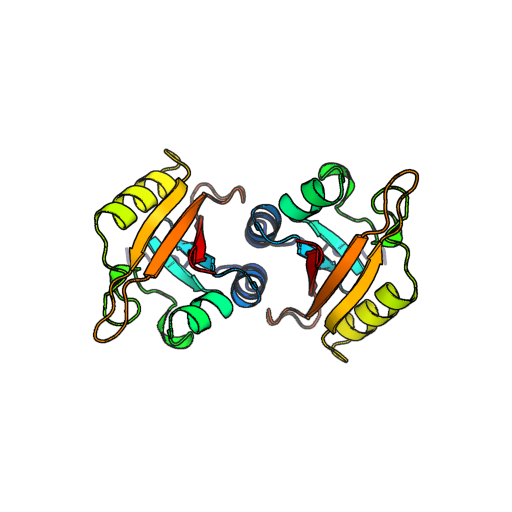A . LEU A 1 119 ? 2.984 -4.797 -7.137 1 97.94 119 LEU A CA 1
ATOM 901 C C . LEU A 1 119 ? 1.73 -5.215 -7.898 1 97.94 119 LEU A C 1
ATOM 903 O O . LEU A 1 119 ? 1.476 -4.719 -9 1 97.94 119 LEU A O 1
ATOM 907 N N . VAL A 1 120 ? 0.992 -6.137 -7.355 1 98 120 VAL A N 1
ATOM 908 C CA . VAL A 1 120 ? -0.22 -6.668 -7.973 1 98 120 VAL A CA 1
ATOM 909 C C . VAL A 1 120 ? -1.427 -6.363 -7.086 1 98 120 VAL A C 1
ATOM 911 O O . VAL A 1 120 ? -1.42 -6.668 -5.891 1 98 120 VAL A O 1
ATOM 914 N N . ALA A 1 121 ? -2.355 -5.734 -7.621 1 97.94 121 ALA A N 1
ATOM 915 C CA . ALA A 1 121 ? -3.615 -5.453 -6.934 1 97.94 121 ALA A CA 1
ATOM 916 C C . ALA A 1 121 ? -4.754 -6.281 -7.523 1 97.94 121 ALA A C 1
ATOM 918 O O . ALA A 1 121 ? -4.867 -6.418 -8.742 1 97.94 121 ALA A O 1
ATOM 919 N N . VAL A 1 122 ? -5.555 -6.824 -6.613 1 97.38 122 VAL A N 1
ATOM 920 C CA . VAL A 1 122 ? -6.664 -7.672 -7.035 1 97.38 122 VAL A CA 1
ATOM 921 C C . VAL A 1 122 ? -7.969 -7.145 -6.445 1 97.38 122 VAL A C 1
ATOM 923 O O . VAL A 1 122 ? -8.078 -6.945 -5.234 1 97.38 122 VAL A O 1
ATOM 926 N N . THR A 1 123 ? -8.883 -6.883 -7.285 1 93.81 123 THR A N 1
ATOM 927 C CA . THR A 1 123 ? -10.172 -6.391 -6.801 1 93.81 123 THR A CA 1
ATOM 928 C C . THR A 1 123 ? -11.312 -7.262 -7.309 1 93.81 123 THR A C 1
ATOM 930 O O . THR A 1 123 ? -11.242 -7.805 -8.414 1 93.81 123 THR A O 1
ATOM 933 N N . ASP A 1 124 ? -12.312 -7.359 -6.441 1 91.25 124 ASP A N 1
ATOM 934 C CA . ASP A 1 124 ? -13.516 -8.102 -6.809 1 91.25 124 ASP A CA 1
ATOM 935 C C . ASP A 1 124 ? -14.539 -7.188 -7.488 1 91.25 124 ASP A C 1
ATOM 937 O O . ASP A 1 124 ? -14.875 -6.125 -6.961 1 91.25 124 ASP A O 1
ATOM 941 N N . MET A 1 125 ? -14.914 -7.445 -8.648 1 83.88 125 MET A N 1
ATOM 942 C CA . MET A 1 125 ? -15.844 -6.633 -9.422 1 83.88 125 MET A CA 1
ATOM 943 C C . MET A 1 125 ? -17.25 -6.719 -8.836 1 83.88 125 MET A C 1
ATOM 945 O O . MET A 1 125 ? -18.062 -5.809 -9.016 1 83.88 125 MET A O 1
ATOM 949 N N . GLU A 1 126 ? -17.641 -7.891 -8.367 1 69.38 126 GLU A N 1
ATOM 950 C CA . GLU A 1 126 ? -19.016 -8.055 -7.891 1 69.38 126 GLU A CA 1
ATOM 951 C C . GLU A 1 126 ? -19.234 -7.301 -6.586 1 69.38 126 GLU A C 1
ATOM 953 O O . GLU A 1 126 ? -20.359 -7.219 -6.098 1 69.38 126 GLU A O 1
ATOM 958 N N . ARG A 1 127 ? -18.469 -6.258 -6.246 1 50.72 127 ARG A N 1
ATOM 959 C CA . ARG A 1 127 ? -19.016 -5.609 -5.059 1 50.72 127 ARG A CA 1
ATOM 960 C C . ARG A 1 127 ? -20.156 -4.664 -5.426 1 50.72 127 ARG A C 1
ATOM 962 O O . ARG A 1 127 ? -20.109 -4.012 -6.473 1 50.72 127 ARG A O 1
ATOM 969 N N . MET B 1 1 ? 27.75 20.203 19.062 1 41.84 1 MET B N 1
ATOM 970 C CA . MET B 1 1 ? 27.625 18.922 18.391 1 41.84 1 MET B CA 1
ATOM 971 C C . MET B 1 1 ? 26.531 18.953 17.328 1 41.84 1 MET B C 1
ATOM 973 O O . MET B 1 1 ? 25.375 19.234 17.625 1 41.84 1 MET B O 1
ATOM 977 N N . SER B 1 2 ? 26.75 19.406 16.078 1 42.81 2 SER B N 1
ATOM 978 C CA . SER B 1 2 ? 25.828 19.531 14.953 1 42.81 2 SER B CA 1
ATOM 979 C C . SER B 1 2 ? 24.969 18.281 14.789 1 42.81 2 SER B C 1
ATOM 981 O O . SER B 1 2 ? 25.484 17.203 14.508 1 42.81 2 SER B O 1
ATOM 983 N N . THR B 1 3 ? 24.094 18.031 15.719 1 49.59 3 THR B N 1
ATOM 984 C CA . THR B 1 3 ? 23.25 16.844 15.562 1 49.59 3 THR B CA 1
ATOM 985 C C . THR B 1 3 ? 22.797 16.688 14.117 1 49.59 3 THR B C 1
ATOM 987 O O . THR B 1 3 ? 22.078 17.547 13.594 1 49.59 3 THR B O 1
ATOM 990 N N . THR B 1 4 ? 23.703 16.344 13.258 1 47.41 4 THR B N 1
ATOM 991 C CA . THR B 1 4 ? 23.297 16 11.898 1 47.41 4 THR B CA 1
ATOM 992 C C . THR B 1 4 ? 21.922 15.336 11.891 1 47.41 4 THR B C 1
ATOM 994 O O . THR B 1 4 ? 21.734 14.297 12.523 1 47.41 4 THR B O 1
ATOM 997 N N . PRO B 1 5 ? 20.906 16.203 11.805 1 50.5 5 PRO B N 1
ATOM 998 C CA . PRO B 1 5 ? 19.594 15.547 11.734 1 50.5 5 PRO B CA 1
ATOM 999 C C . PRO B 1 5 ? 19.625 14.242 10.945 1 50.5 5 PRO B C 1
ATOM 1001 O O . PRO B 1 5 ? 20.219 14.18 9.867 1 50.5 5 PRO B O 1
ATOM 1004 N N . THR B 1 6 ? 20.016 13.164 11.555 1 53.5 6 THR B N 1
ATOM 1005 C CA . THR B 1 6 ? 20.047 11.852 10.914 1 53.5 6 THR B CA 1
ATOM 1006 C C . THR B 1 6 ? 18.844 11.648 10.008 1 53.5 6 THR B C 1
ATOM 1008 O O . THR B 1 6 ? 17.703 11.609 10.492 1 53.5 6 THR B O 1
ATOM 1011 N N . VAL B 1 7 ? 18.859 12.359 8.867 1 57.5 7 VAL B N 1
ATOM 1012 C CA . VAL B 1 7 ? 17.828 12.18 7.852 1 57.5 7 VAL B CA 1
ATOM 1013 C C . VAL B 1 7 ? 17.609 10.688 7.598 1 57.5 7 VAL B C 1
ATOM 1015 O O . VAL B 1 7 ? 18.562 9.969 7.254 1 57.5 7 VAL B O 1
ATOM 1018 N N . HIS B 1 8 ? 16.703 10.109 8.375 1 66.62 8 HIS B N 1
ATOM 1019 C CA . HIS B 1 8 ? 16.359 8.719 8.102 1 66.62 8 HIS B CA 1
ATOM 1020 C C . HIS B 1 8 ? 15.828 8.555 6.684 1 66.62 8 HIS B C 1
ATOM 1022 O O . HIS B 1 8 ? 14.992 9.336 6.238 1 66.62 8 HIS B O 1
ATOM 1028 N N . PHE B 1 9 ? 16.656 7.84 5.883 1 80.94 9 PHE B N 1
ATOM 1029 C CA . PHE B 1 9 ? 16.25 7.566 4.508 1 80.94 9 PHE B CA 1
ATOM 1030 C C . PHE B 1 9 ? 15.352 6.34 4.438 1 80.94 9 PHE B C 1
ATOM 1032 O O . PHE B 1 9 ? 15.648 5.309 5.047 1 80.94 9 PHE B O 1
ATOM 1039 N N . GLU B 1 10 ? 14.219 6.562 3.945 1 89.25 10 GLU B N 1
ATOM 1040 C CA . GLU B 1 10 ? 13.297 5.453 3.715 1 89.25 10 GLU B CA 1
A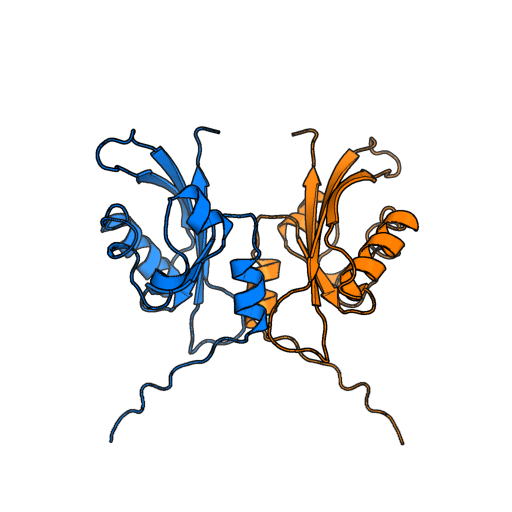TOM 1041 C C . GLU B 1 10 ? 13.75 4.594 2.537 1 89.25 10 GLU B C 1
ATOM 1043 O O . GLU B 1 10 ? 14.32 5.105 1.573 1 89.25 10 GLU B O 1
ATOM 1048 N N . ALA B 1 11 ? 13.555 3.34 2.818 1 92.56 11 ALA B N 1
ATOM 1049 C CA . ALA B 1 11 ? 13.875 2.461 1.697 1 92.56 11 ALA B CA 1
ATOM 1050 C C . ALA B 1 11 ? 13.117 2.879 0.441 1 92.56 11 ALA B C 1
ATOM 1052 O O . ALA B 1 11 ? 11.93 3.211 0.506 1 92.56 11 ALA B O 1
ATOM 1053 N N . ALA B 1 12 ? 13.82 2.9 -0.658 1 94.25 12 ALA B N 1
ATOM 1054 C CA . ALA B 1 12 ? 13.219 3.289 -1.932 1 94.25 12 ALA B CA 1
ATOM 1055 C C . ALA B 1 12 ? 12.023 2.402 -2.27 1 94.25 12 ALA B C 1
ATOM 1057 O O . ALA B 1 12 ? 11.047 2.869 -2.855 1 94.25 12 ALA B O 1
ATOM 1058 N N . SER B 1 13 ? 12.094 1.151 -1.891 1 95 13 SER B N 1
ATOM 1059 C CA . SER B 1 13 ? 11 0.227 -2.152 1 95 13 SER B CA 1
ATOM 1060 C C . SER B 1 13 ? 9.75 0.615 -1.367 1 95 13 SER B C 1
ATOM 1062 O O . SER B 1 13 ? 8.633 0.494 -1.87 1 95 13 SER B O 1
ATOM 1064 N N . THR B 1 14 ? 9.922 1.062 -0.151 1 96.31 14 THR B N 1
ATOM 1065 C CA . THR B 1 14 ? 8.797 1.503 0.666 1 96.31 14 THR B CA 1
ATOM 1066 C C . THR B 1 14 ? 8.078 2.672 0.004 1 96.31 14 THR B C 1
ATOM 1068 O O . THR B 1 14 ? 6.852 2.652 -0.136 1 96.31 14 THR B O 1
ATOM 1071 N N . LEU B 1 15 ? 8.867 3.586 -0.453 1 96.38 15 LEU B N 1
ATOM 1072 C CA . LEU B 1 15 ? 8.312 4.762 -1.114 1 96.38 15 LEU B CA 1
ATOM 1073 C C . LEU B 1 15 ? 7.602 4.371 -2.406 1 96.38 15 LEU B C 1
ATOM 1075 O O . LEU B 1 15 ? 6.516 4.879 -2.697 1 96.38 15 LEU B O 1
ATOM 1079 N N . ALA B 1 16 ? 8.188 3.521 -3.145 1 96.25 16 ALA B N 1
ATOM 1080 C CA . ALA B 1 16 ? 7.605 3.084 -4.414 1 96.25 16 ALA B CA 1
ATOM 1081 C C . ALA B 1 16 ? 6.262 2.393 -4.191 1 96.25 16 ALA B C 1
ATOM 1083 O O . ALA B 1 16 ? 5.312 2.611 -4.949 1 96.25 16 ALA B O 1
ATOM 1084 N N . VAL B 1 17 ? 6.129 1.585 -3.166 1 97.19 17 VAL B N 1
ATOM 1085 C CA . VAL B 1 17 ? 4.879 0.896 -2.85 1 97.19 17 VAL B CA 1
ATOM 1086 C C . VAL B 1 17 ? 3.801 1.917 -2.5 1 97.19 17 VAL B C 1
ATOM 1088 O O . VAL B 1 17 ? 2.68 1.846 -3.012 1 97.19 17 VAL B O 1
ATOM 1091 N N . VAL B 1 18 ? 4.137 2.85 -1.665 1 97.69 18 VAL B N 1
ATOM 1092 C CA . VAL B 1 18 ? 3.172 3.855 -1.224 1 97.69 18 VAL B CA 1
ATOM 1093 C C . VAL B 1 18 ? 2.682 4.66 -2.424 1 97.69 18 VAL B C 1
ATOM 1095 O O . VAL B 1 18 ? 1.474 4.805 -2.629 1 97.69 18 VAL B O 1
ATOM 1098 N N . VAL B 1 19 ? 3.592 5.117 -3.242 1 96.38 19 VAL B N 1
ATOM 1099 C CA . VAL B 1 19 ? 3.279 5.992 -4.367 1 96.38 19 VAL B CA 1
ATOM 1100 C C . VAL B 1 19 ? 2.424 5.246 -5.383 1 96.38 19 VAL B C 1
ATOM 1102 O O . VAL B 1 19 ? 1.515 5.824 -5.984 1 96.38 19 VAL B O 1
ATOM 1105 N N . SER B 1 20 ? 2.604 3.959 -5.496 1 95.5 20 SER B N 1
ATOM 1106 C CA . SER B 1 20 ? 1.921 3.174 -6.52 1 95.5 20 SER B CA 1
ATOM 1107 C C . SER B 1 20 ? 0.57 2.672 -6.02 1 95.5 20 SER B C 1
ATOM 1109 O O . SER B 1 20 ? -0.178 2.039 -6.77 1 95.5 20 SER B O 1
ATOM 1111 N N . SER B 1 21 ? 0.298 2.953 -4.773 1 95.88 21 SER B N 1
ATOM 1112 C CA . SER B 1 21 ? -0.936 2.445 -4.184 1 95.88 21 SER B CA 1
ATOM 1113 C C . SER B 1 21 ? -2.162 3.084 -4.828 1 95.88 21 SER B C 1
ATOM 1115 O O . SER B 1 21 ? -2.184 4.293 -5.062 1 95.88 21 SER B O 1
ATOM 1117 N N . HIS B 1 22 ? -3.207 2.277 -5.059 1 93.38 22 HIS B N 1
ATOM 1118 C CA . HIS B 1 22 ? -4.473 2.801 -5.566 1 93.38 22 HIS B CA 1
ATOM 1119 C C . HIS B 1 22 ? -5.332 3.357 -4.438 1 93.38 22 HIS B C 1
ATOM 1121 O O . HIS B 1 22 ? -6.289 4.09 -4.684 1 93.38 22 HIS B O 1
ATOM 1127 N N . GLU B 1 23 ? -5.016 2.955 -3.238 1 94.19 23 GLU B N 1
ATOM 1128 C CA . GLU B 1 23 ? -5.648 3.555 -2.066 1 94.19 23 GLU B CA 1
ATOM 1129 C C . GLU B 1 23 ? -5.027 4.906 -1.733 1 94.19 23 GLU B C 1
ATOM 1131 O O . GLU B 1 23 ? -3.803 5.059 -1.773 1 94.19 23 GLU B O 1
ATOM 1136 N N . PRO B 1 24 ? -5.898 5.867 -1.496 1 97.12 24 PRO B N 1
ATOM 1137 C CA . PRO B 1 24 ? -5.324 7.145 -1.055 1 97.12 24 PRO B CA 1
ATOM 1138 C C . PRO B 1 24 ? -4.621 7.035 0.295 1 97.12 24 PRO B C 1
ATOM 1140 O O . PRO B 1 24 ? -5.277 6.969 1.336 1 97.12 24 PRO B O 1
ATOM 1143 N N . LEU B 1 25 ? -3.342 7.074 0.269 1 97.88 25 LEU B N 1
ATOM 1144 C CA . LEU B 1 25 ? -2.523 6.793 1.445 1 97.88 25 LEU B CA 1
ATOM 1145 C C . LEU B 1 25 ? -1.563 7.945 1.724 1 97.88 25 LEU B C 1
ATOM 1147 O O . LEU B 1 25 ? -1.072 8.586 0.793 1 97.88 25 LEU B O 1
ATOM 1151 N N . LEU B 1 26 ? -1.316 8.203 2.975 1 98.12 26 LEU B N 1
ATOM 1152 C CA . LEU B 1 26 ? -0.209 9.016 3.463 1 98.12 26 LEU B CA 1
ATOM 1153 C C . LEU B 1 26 ? 0.724 8.195 4.344 1 98.12 26 LEU B C 1
ATOM 1155 O O . LEU B 1 26 ? 0.266 7.387 5.16 1 98.12 26 LEU B O 1
ATOM 1159 N N . PHE B 1 27 ? 1.933 8.32 4.07 1 98.19 27 PHE B N 1
ATOM 1160 C CA . PHE B 1 27 ? 3.01 7.719 4.852 1 98.19 27 PHE B CA 1
ATOM 1161 C C . PHE B 1 27 ? 3.725 8.773 5.684 1 98.19 27 PHE B C 1
ATOM 1163 O O . PHE B 1 27 ? 4.391 9.656 5.141 1 98.19 27 PHE B O 1
ATOM 1170 N N . LEU B 1 28 ? 3.617 8.641 7.051 1 97.56 28 LEU B N 1
ATOM 1171 C CA . LEU B 1 28 ? 4.059 9.727 7.922 1 97.56 28 LEU B CA 1
ATOM 1172 C C . LEU B 1 28 ? 5.156 9.25 8.867 1 97.56 28 LEU B C 1
ATOM 1174 O O . LEU B 1 28 ? 5.168 8.078 9.273 1 97.56 28 LEU B O 1
ATOM 1178 N N . SER B 1 29 ? 5.953 10.172 9.258 1 95.62 29 SER B N 1
ATOM 1179 C CA . SER B 1 29 ? 6.879 9.961 10.367 1 95.62 29 SER B CA 1
ATOM 1180 C C . SER B 1 29 ? 6.191 10.18 11.711 1 95.62 29 SER B C 1
ATOM 1182 O O . SER B 1 29 ? 5.023 10.57 11.758 1 95.62 29 SER B O 1
ATOM 1184 N N . ASP B 1 30 ? 6.895 9.898 12.781 1 93.62 30 ASP B N 1
ATOM 1185 C CA . ASP B 1 30 ? 6.336 10 14.125 1 93.62 30 ASP B CA 1
ATOM 1186 C C . ASP B 1 30 ? 6.023 11.453 14.484 1 93.62 30 ASP B C 1
ATOM 1188 O O . ASP B 1 30 ? 5.164 11.711 15.328 1 93.62 30 ASP B O 1
ATOM 1192 N N . ASP B 1 31 ? 6.73 12.375 13.867 1 94.5 31 ASP B N 1
ATOM 1193 C CA . ASP B 1 31 ? 6.434 13.781 14.102 1 94.5 31 ASP B CA 1
ATOM 1194 C C . ASP B 1 31 ? 5.395 14.297 13.109 1 94.5 31 ASP B C 1
ATOM 1196 O O . ASP B 1 31 ? 5.242 15.508 12.938 1 94.5 31 ASP B O 1
ATOM 1200 N N . LEU B 1 32 ? 4.785 13.453 12.344 1 96.56 32 LEU B N 1
ATOM 1201 C CA . LEU B 1 32 ? 3.645 13.68 11.461 1 96.56 32 LEU B CA 1
ATOM 1202 C C . LEU B 1 32 ? 4.062 14.477 10.234 1 96.56 32 LEU B C 1
ATOM 1204 O O . LEU B 1 32 ? 3.285 15.289 9.727 1 96.56 32 LEU B O 1
ATOM 1208 N N . LYS B 1 33 ? 5.277 14.32 9.914 1 96.81 33 LYS B N 1
ATOM 1209 C CA . LYS B 1 33 ? 5.703 14.781 8.594 1 96.81 33 LYS B CA 1
ATOM 1210 C C . LYS B 1 33 ? 5.41 13.734 7.523 1 96.81 33 LYS B C 1
ATOM 1212 O O . LYS B 1 33 ? 5.609 12.539 7.742 1 96.81 33 LYS B O 1
ATOM 1217 N N . ILE B 1 34 ? 4.988 14.227 6.402 1 97.69 34 ILE B N 1
ATOM 1218 C CA . ILE B 1 34 ? 4.664 13.32 5.309 1 97.69 34 ILE B CA 1
ATOM 1219 C C . ILE B 1 34 ? 5.945 12.898 4.594 1 97.69 34 ILE B C 1
ATOM 1221 O O . ILE B 1 34 ? 6.699 13.734 4.109 1 97.69 34 ILE B O 1
ATOM 1225 N N . ILE B 1 35 ? 6.133 11.672 4.609 1 97.12 35 ILE B N 1
ATOM 1226 C CA . ILE B 1 35 ? 7.289 11.109 3.918 1 97.12 35 ILE B CA 1
ATOM 1227 C C . ILE B 1 35 ? 6.938 10.852 2.453 1 97.12 35 ILE B C 1
ATOM 1229 O O . ILE B 1 35 ? 7.727 11.148 1.557 1 97.12 35 ILE B O 1
ATOM 1233 N N . ALA B 1 36 ? 5.742 10.336 2.199 1 97 36 ALA B N 1
ATOM 1234 C CA . ALA B 1 36 ? 5.219 10.062 0.864 1 97 36 ALA B CA 1
ATOM 1235 C C . ALA B 1 36 ? 3.695 10.016 0.868 1 97 36 ALA B C 1
ATOM 1237 O O . ALA B 1 36 ? 3.076 9.836 1.919 1 97 36 ALA B O 1
ATOM 1238 N N . ALA B 1 37 ? 3.166 10.242 -0.268 1 97.81 37 ALA B N 1
ATOM 1239 C CA . ALA B 1 37 ? 1.739 10.07 -0.533 1 97.81 37 ALA B CA 1
ATOM 1240 C C . ALA B 1 37 ? 1.509 9.242 -1.793 1 97.81 37 ALA B C 1
ATOM 1242 O O . ALA B 1 37 ? 2.293 9.32 -2.742 1 97.81 37 ALA B O 1
ATOM 1243 N N . SER B 1 38 ? 0.474 8.539 -1.754 1 97.56 38 SER B N 1
ATOM 1244 C CA . SER B 1 38 ? 0.142 7.789 -2.961 1 97.56 38 SER B CA 1
ATOM 1245 C C . SER B 1 38 ? -0.308 8.719 -4.082 1 97.56 38 SER B C 1
ATOM 1247 O O . SER B 1 38 ? -0.809 9.812 -3.826 1 97.56 38 SER B O 1
ATOM 1249 N N . ALA B 1 39 ? -0.151 8.25 -5.305 1 96.56 39 ALA B N 1
ATOM 1250 C CA . ALA B 1 39 ? -0.662 8.992 -6.453 1 96.56 39 ALA B CA 1
ATOM 1251 C C . ALA B 1 39 ? -2.178 9.148 -6.375 1 96.56 39 ALA B C 1
ATOM 1253 O O . ALA B 1 39 ? -2.723 10.188 -6.758 1 96.56 39 ALA B O 1
ATOM 1254 N N . SER B 1 40 ? -2.801 8.148 -5.879 1 96.38 40 SER B N 1
ATOM 1255 C CA . SER B 1 40 ? -4.254 8.188 -5.746 1 96.38 40 SER B CA 1
ATOM 1256 C C . SER B 1 40 ? -4.691 9.289 -4.785 1 96.38 40 SER B C 1
ATOM 1258 O O . SER B 1 40 ? -5.688 9.969 -5.027 1 96.38 40 SER B O 1
ATOM 1260 N N . PHE B 1 41 ? -3.98 9.477 -3.713 1 97.12 41 PHE B N 1
ATOM 1261 C CA . PHE B 1 41 ? -4.281 10.555 -2.779 1 97.12 41 PHE B CA 1
ATOM 1262 C C . PHE B 1 41 ? -4.141 11.906 -3.457 1 97.12 41 PHE B C 1
ATOM 1264 O O . PHE B 1 41 ? -5.039 12.75 -3.371 1 97.12 41 PHE B O 1
ATOM 1271 N N . CYS B 1 42 ? -3.055 12.039 -4.121 1 97.62 42 CYS B N 1
ATOM 1272 C CA . CYS B 1 42 ? -2.783 13.305 -4.793 1 97.62 42 CYS B CA 1
ATOM 1273 C C . CYS B 1 42 ? -3.852 13.609 -5.84 1 97.62 42 CYS B C 1
ATOM 1275 O O . CYS B 1 42 ? -4.344 14.734 -5.922 1 97.62 42 CYS B O 1
ATOM 1277 N N . ARG B 1 43 ? -4.242 12.672 -6.543 1 96.31 43 ARG B N 1
ATOM 1278 C CA . ARG B 1 43 ? -5.273 12.844 -7.562 1 96.31 43 ARG B CA 1
ATOM 1279 C C . ARG B 1 43 ? -6.625 13.148 -6.926 1 96.31 43 ARG B C 1
ATOM 1281 O O . ARG B 1 43 ? -7.328 14.062 -7.355 1 96.31 43 ARG B O 1
ATOM 1288 N N . ALA B 1 44 ? -6.934 12.453 -5.938 1 94.94 44 ALA B N 1
ATOM 1289 C CA . ALA B 1 44 ? -8.25 12.57 -5.305 1 94.94 44 ALA B CA 1
ATOM 1290 C C . ALA B 1 44 ? -8.438 13.945 -4.68 1 94.94 44 ALA B C 1
ATOM 1292 O O . ALA B 1 44 ? -9.547 14.484 -4.668 1 94.94 44 ALA B O 1
ATOM 1293 N N . PHE B 1 45 ? -7.391 14.5 -4.219 1 94.69 45 PHE B N 1
ATOM 1294 C CA . PHE B 1 45 ? -7.547 15.734 -3.455 1 94.69 45 PHE B CA 1
ATOM 1295 C C . PHE B 1 45 ? -6.836 16.891 -4.141 1 94.69 45 PHE B C 1
ATOM 1297 O O . PHE B 1 45 ? -6.617 17.938 -3.533 1 94.69 45 PHE B O 1
ATOM 1304 N N . ASP B 1 46 ? -6.461 16.625 -5.359 1 93.81 46 ASP B N 1
ATOM 1305 C CA . ASP B 1 46 ? -5.887 17.656 -6.219 1 93.81 46 ASP B CA 1
ATOM 1306 C C . ASP B 1 46 ? -4.656 18.297 -5.574 1 93.81 46 ASP B C 1
ATOM 1308 O O . ASP B 1 46 ? -4.57 19.516 -5.453 1 93.81 46 ASP B O 1
ATOM 1312 N N . ILE B 1 47 ? -3.791 17.422 -5.195 1 95.44 47 ILE B N 1
ATOM 1313 C CA . ILE B 1 47 ? -2.545 17.859 -4.57 1 95.44 47 ILE B CA 1
ATOM 1314 C C . ILE B 1 47 ? -1.367 17.516 -5.48 1 95.44 47 ILE B C 1
ATOM 1316 O O . ILE B 1 47 ? -1.32 16.422 -6.066 1 95.44 47 ILE B O 1
ATOM 1320 N N . ASP B 1 48 ? -0.483 18.406 -5.578 1 95.75 48 ASP B N 1
ATOM 1321 C CA . ASP B 1 48 ? 0.733 18.172 -6.348 1 95.75 48 ASP B CA 1
ATOM 1322 C C . ASP B 1 48 ? 1.675 17.219 -5.602 1 95.75 48 ASP B C 1
ATOM 1324 O O . ASP B 1 48 ? 2.193 17.562 -4.539 1 95.75 48 ASP B O 1
ATOM 1328 N N . PRO B 1 49 ? 1.972 16.156 -6.211 1 95.19 49 PRO B N 1
ATOM 1329 C CA . PRO B 1 49 ? 2.814 15.164 -5.535 1 95.19 49 PRO B CA 1
ATOM 1330 C C . PRO B 1 49 ? 4.195 15.711 -5.184 1 95.19 49 PRO B C 1
ATOM 1332 O O . PRO B 1 49 ? 4.801 15.289 -4.195 1 95.19 49 PRO B O 1
ATOM 1335 N N . THR B 1 50 ? 4.723 16.531 -5.902 1 93.56 50 THR B N 1
ATOM 1336 C CA . THR B 1 50 ? 6.062 17.062 -5.699 1 93.56 50 THR B CA 1
ATOM 1337 C C . THR B 1 50 ? 6.102 18 -4.492 1 93.56 50 THR B C 1
ATOM 1339 O O . THR B 1 50 ? 7.172 18.281 -3.949 1 93.56 50 THR B O 1
ATOM 1342 N N . SER B 1 51 ? 5.012 18.453 -4.027 1 92.25 51 SER B N 1
ATOM 1343 C CA . SER B 1 51 ? 4.941 19.406 -2.93 1 92.25 51 SER B CA 1
ATOM 1344 C C . SER B 1 51 ? 4.688 18.703 -1.599 1 92.25 51 SER B C 1
ATOM 1346 O O . SER B 1 51 ? 4.723 19.344 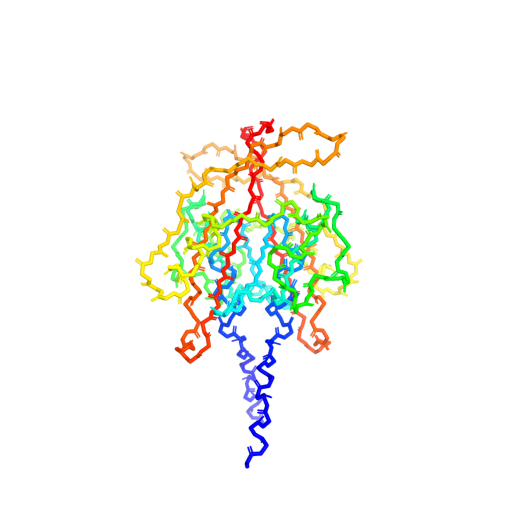-0.542 1 92.25 51 SER B O 1
ATOM 1348 N N . VAL B 1 52 ? 4.504 17.359 -1.552 1 94 52 VAL B N 1
ATOM 1349 C CA . VAL B 1 52 ? 3.924 16.641 -0.419 1 94 52 VAL B CA 1
ATOM 1350 C C . VAL B 1 52 ? 5.027 16.25 0.556 1 94 52 VAL B C 1
ATOM 1352 O O . VAL B 1 52 ? 4.91 16.469 1.764 1 94 52 VAL B O 1
ATOM 1355 N N . PRO B 1 53 ? 6.168 15.719 0.026 1 93.5 53 PRO B N 1
ATOM 1356 C CA . PRO B 1 53 ? 7.156 15.188 0.969 1 93.5 53 PRO B CA 1
ATOM 1357 C C . PRO B 1 53 ? 7.711 16.266 1.904 1 93.5 53 PRO B C 1
ATOM 1359 O O . PRO B 1 53 ? 8.055 17.359 1.457 1 93.5 53 PRO B O 1
ATOM 1362 N N . GLY B 1 54 ? 7.746 15.891 3.16 1 94.69 54 GLY B N 1
ATOM 1363 C CA . GLY B 1 54 ? 8.336 16.75 4.168 1 94.69 54 GLY B CA 1
ATOM 1364 C C . GLY B 1 54 ? 7.324 17.703 4.805 1 94.69 54 GLY B C 1
ATOM 1365 O O . GLY B 1 54 ? 7.598 18.297 5.844 1 94.69 54 GLY B O 1
ATOM 1366 N N . LYS B 1 55 ? 6.152 17.812 4.289 1 96.25 55 LYS B N 1
ATOM 1367 C CA . LYS B 1 55 ? 5.121 18.703 4.789 1 96.25 55 LYS B CA 1
ATOM 1368 C C . LYS B 1 55 ? 4.312 18.047 5.902 1 96.25 55 LYS B C 1
ATOM 1370 O O . LYS B 1 55 ? 4.297 16.828 6.027 1 96.25 55 LYS B O 1
ATOM 1375 N N . LYS B 1 56 ? 3.633 18.938 6.664 1 96.5 56 LYS B N 1
ATOM 1376 C CA . LYS B 1 56 ? 2.604 18.5 7.602 1 96.5 56 LYS B CA 1
ATOM 1377 C C . LYS B 1 56 ? 1.228 18.484 6.945 1 96.5 56 LYS B C 1
ATOM 1379 O O . LYS B 1 56 ? 1.028 19.125 5.902 1 96.5 56 LYS B O 1
ATOM 1384 N N . LEU B 1 57 ? 0.323 17.812 7.566 1 95.56 57 LEU B N 1
ATOM 1385 C CA . LEU B 1 57 ? -1.025 17.672 7.027 1 95.56 57 LEU B CA 1
ATOM 1386 C C . LEU B 1 57 ? -1.659 19.047 6.801 1 95.56 57 LEU B C 1
ATOM 1388 O O . LEU B 1 57 ? -2.264 19.281 5.758 1 95.56 57 LEU B O 1
ATOM 1392 N N . GLY B 1 58 ? -1.454 19.891 7.773 1 95.06 58 GLY B N 1
ATOM 1393 C CA . GLY B 1 58 ? -2.068 21.203 7.691 1 95.06 58 GLY B CA 1
ATOM 1394 C C . GLY B 1 58 ? -1.537 22.031 6.543 1 95.06 58 GLY B C 1
ATOM 1395 O O . GLY B 1 58 ? -2.139 23.047 6.176 1 95.06 58 GLY B O 1
ATOM 1396 N N . GLU B 1 59 ? -0.417 21.656 5.934 1 95.81 59 GLU B N 1
ATOM 1397 C CA . GLU B 1 59 ? 0.22 22.391 4.844 1 95.81 59 GLU B CA 1
ATOM 1398 C C . GLU B 1 59 ? -0.236 21.859 3.484 1 95.81 59 GLU B C 1
ATOM 1400 O O . GLU B 1 59 ? 0.098 22.438 2.449 1 95.81 59 GLU B O 1
ATOM 1405 N N . LEU B 1 60 ? -1.008 20.812 3.49 1 94.5 60 LEU B N 1
ATOM 1406 C CA . LEU B 1 60 ? -1.467 20.234 2.232 1 94.5 60 LEU B CA 1
ATOM 1407 C C . LEU B 1 60 ? -2.602 21.047 1.635 1 94.5 60 LEU B C 1
ATOM 1409 O O . LEU B 1 60 ? -3.41 21.625 2.367 1 94.5 60 LEU B O 1
ATOM 1413 N N . GLY B 1 61 ? -2.621 21 0.324 1 91 61 GLY B N 1
ATOM 1414 C CA . GLY B 1 61 ? -3.662 21.766 -0.353 1 91 61 GLY B CA 1
ATOM 1415 C C . GLY B 1 61 ? -3.611 23.25 -0.055 1 91 61 GLY B C 1
ATOM 1416 O O . GLY B 1 61 ? -2.555 23.875 -0.165 1 91 61 GLY B O 1
ATOM 1417 N N . GLN B 1 62 ? -4.773 23.75 0.245 1 90.06 62 GLN B N 1
ATOM 1418 C CA . GLN B 1 62 ? -4.875 25.156 0.628 1 90.06 62 GLN B CA 1
ATOM 1419 C C . GLN B 1 62 ? -5.066 25.297 2.135 1 90.06 62 GLN B C 1
ATOM 1421 O O . GLN B 1 62 ? -5.652 26.281 2.598 1 90.06 62 GLN B O 1
ATOM 1426 N N . GLY B 1 63 ? -4.68 24.172 2.824 1 92.25 63 GLY B N 1
ATOM 1427 C CA . GLY B 1 63 ? -4.789 24.219 4.273 1 92.25 63 GLY B CA 1
ATOM 1428 C C . GLY B 1 63 ? -6.02 23.5 4.797 1 92.25 63 GLY B C 1
ATOM 1429 O O . GLY B 1 63 ? -6.27 23.484 6.004 1 92.25 63 GLY B O 1
ATOM 1430 N N . GLU B 1 64 ? -6.746 22.844 3.885 1 93.38 64 GLU B N 1
ATOM 1431 C CA . GLU B 1 64 ? -8.008 22.219 4.27 1 93.38 64 GLU B CA 1
ATOM 1432 C C . GLU B 1 64 ? -7.773 21 5.172 1 93.38 64 GLU B C 1
ATOM 1434 O O . GLU B 1 64 ? -8.695 20.531 5.836 1 93.38 64 GLU B O 1
ATOM 1439 N N . TRP B 1 65 ? -6.562 20.531 5.281 1 94.69 65 TRP B N 1
ATOM 1440 C CA . TRP B 1 65 ? -6.234 19.359 6.086 1 94.69 65 TRP B CA 1
ATOM 1441 C C . TRP B 1 65 ? -5.801 19.781 7.492 1 94.69 65 TRP B C 1
ATOM 1443 O O . TRP B 1 65 ? -5.441 18.922 8.312 1 94.69 65 TRP B O 1
ATOM 1453 N N . ALA B 1 66 ? -5.812 21.094 7.688 1 94.81 66 ALA B N 1
ATOM 1454 C CA . ALA B 1 66 ? -5.488 21.578 9.023 1 94.81 66 ALA B CA 1
ATOM 1455 C C . ALA B 1 66 ? -6.648 21.344 9.992 1 94.81 66 ALA B C 1
ATOM 1457 O O . ALA B 1 66 ? -7.543 22.188 10.109 1 94.81 66 ALA B O 1
ATOM 1458 N N . MET B 1 67 ? -6.605 20.219 10.625 1 96 67 MET B N 1
ATOM 1459 C CA . MET B 1 67 ? -7.656 19.812 11.555 1 96 67 MET B CA 1
ATOM 1460 C C . MET B 1 67 ? -7.066 19.344 12.883 1 96 67 MET B C 1
ATOM 1462 O O . MET B 1 67 ? -6.613 18.203 13 1 96 67 MET B O 1
ATOM 1466 N N . PRO B 1 68 ? -7.223 20.172 13.875 1 96.31 68 PRO B N 1
ATOM 1467 C CA . PRO B 1 68 ? -6.574 19.891 15.156 1 96.31 68 PRO B CA 1
ATOM 1468 C C . PRO B 1 68 ? -6.965 18.531 15.727 1 96.31 68 PRO B C 1
ATOM 1470 O O . PRO B 1 68 ? -6.117 17.812 16.266 1 96.31 68 PRO B O 1
ATOM 1473 N N . LYS B 1 69 ? -8.203 18.188 15.562 1 96.5 69 LYS B N 1
ATOM 1474 C CA . LYS B 1 69 ? -8.656 16.906 16.109 1 96.5 69 LYS B CA 1
ATOM 1475 C C . LYS B 1 69 ? -7.996 15.742 15.375 1 96.5 69 LYS B C 1
ATOM 1477 O O . LYS B 1 69 ? -7.574 14.766 16 1 96.5 69 LYS B O 1
ATOM 1482 N N . LEU B 1 70 ? -7.918 15.844 14.078 1 96.69 70 LEU B N 1
ATOM 1483 C CA . LEU B 1 70 ? -7.246 14.812 13.297 1 96.69 70 LEU B C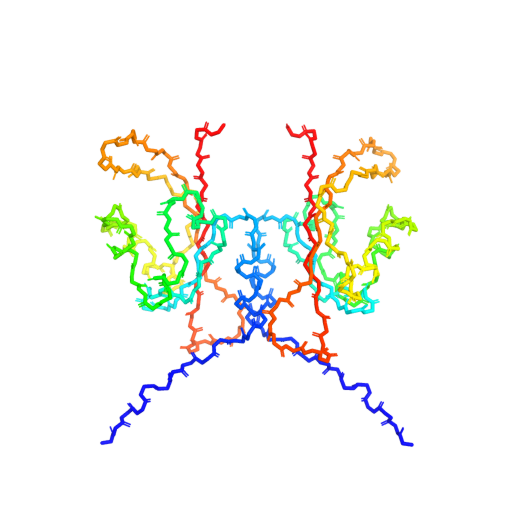A 1
ATOM 1484 C C . LEU B 1 70 ? -5.773 14.703 13.672 1 96.69 70 LEU B C 1
ATOM 1486 O O . LEU B 1 70 ? -5.258 13.609 13.883 1 96.69 70 LEU B O 1
ATOM 1490 N N . GLU B 1 71 ? -5.152 15.844 13.797 1 96.75 71 GLU B N 1
ATOM 1491 C CA . GLU B 1 71 ? -3.744 15.859 14.188 1 96.75 71 GLU B CA 1
ATOM 1492 C C . GLU B 1 71 ? -3.539 15.188 15.547 1 96.75 71 GLU B C 1
ATOM 1494 O O . GLU B 1 71 ? -2.602 14.406 15.727 1 96.75 71 GLU B O 1
ATOM 1499 N N . SER B 1 72 ? -4.398 15.531 16.484 1 96.94 72 SER B N 1
ATOM 1500 C CA . SER B 1 72 ? -4.309 14.945 17.812 1 96.94 72 SER B CA 1
ATOM 1501 C C . SER B 1 72 ? -4.445 13.43 17.75 1 96.94 72 SER B C 1
ATOM 1503 O O . SER B 1 72 ? -3.709 12.711 18.438 1 96.94 72 SER B O 1
ATOM 1505 N N . LEU B 1 73 ? -5.402 12.961 16.984 1 97.12 73 LEU B N 1
ATOM 1506 C CA . LEU B 1 73 ? -5.621 11.523 16.844 1 97.12 73 LEU B CA 1
ATOM 1507 C C . LEU B 1 73 ? -4.406 10.852 16.219 1 97.12 73 LEU B C 1
ATOM 1509 O O . LEU B 1 73 ? -3.994 9.773 16.656 1 97.12 73 LEU B O 1
ATOM 1513 N N . LEU B 1 74 ? -3.789 11.492 15.258 1 97.56 74 LEU B N 1
ATOM 1514 C CA . LEU B 1 74 ? -2.609 10.938 14.609 1 97.56 74 LEU B CA 1
ATOM 1515 C C . LEU B 1 74 ? -1.421 10.906 15.562 1 97.56 74 LEU B C 1
ATOM 1517 O O . LEU B 1 74 ? -0.607 9.984 15.523 1 97.56 74 LEU B O 1
ATOM 1521 N N . LYS B 1 75 ? -1.305 11.898 16.438 1 97.19 75 LYS B N 1
ATOM 1522 C CA . LYS B 1 75 ? -0.249 11.906 17.438 1 97.19 75 LYS B CA 1
ATOM 1523 C C . LYS B 1 75 ? -0.401 10.734 18.406 1 97.19 75 LYS B C 1
ATOM 1525 O O . LYS B 1 75 ? 0.588 10.102 18.781 1 97.19 75 LYS B O 1
ATOM 1530 N N . ALA B 1 76 ? -1.661 10.531 18.75 1 96.81 76 ALA B N 1
ATOM 1531 C CA . ALA B 1 76 ? -1.926 9.383 19.609 1 96.81 76 ALA B CA 1
ATOM 1532 C C . ALA B 1 76 ? -1.538 8.078 18.938 1 96.81 76 ALA B C 1
ATOM 1534 O O . ALA B 1 76 ? -0.98 7.18 19.562 1 96.81 76 ALA B O 1
ATOM 1535 N N . THR B 1 77 ? -1.843 7.941 17.656 1 96.75 77 THR B N 1
ATOM 1536 C CA . THR B 1 77 ? -1.457 6.758 16.891 1 96.75 77 THR B CA 1
ATOM 1537 C C . THR B 1 77 ? 0.062 6.621 16.844 1 96.75 77 THR B C 1
ATOM 1539 O O . THR B 1 77 ? 0.6 5.531 17.031 1 96.75 77 THR B O 1
ATOM 1542 N N . ALA B 1 78 ? 0.742 7.695 16.641 1 95.38 78 ALA B N 1
ATOM 1543 C CA . ALA B 1 78 ? 2.201 7.703 16.547 1 95.38 78 ALA B CA 1
ATOM 1544 C C . ALA B 1 78 ? 2.828 7.262 17.875 1 95.38 78 ALA B C 1
ATOM 1546 O O . ALA B 1 78 ? 3.912 6.672 17.891 1 95.38 78 ALA B O 1
ATOM 1547 N N . SER B 1 79 ? 2.154 7.523 18.922 1 93.69 79 SER B N 1
ATOM 1548 C CA . SER B 1 79 ? 2.66 7.148 20.234 1 93.69 79 SER B CA 1
ATOM 1549 C C . SER B 1 79 ? 2.293 5.711 20.578 1 93.69 79 SER B C 1
ATOM 1551 O O . SER B 1 79 ? 2.592 5.234 21.688 1 93.69 79 SER B O 1
ATOM 1553 N N . ARG B 1 80 ? 1.707 5.027 19.672 1 90.62 80 ARG B N 1
ATOM 1554 C CA . ARG B 1 80 ? 1.268 3.641 19.797 1 90.62 80 ARG B CA 1
ATOM 1555 C C . ARG B 1 80 ? 0.217 3.506 20.906 1 90.62 80 ARG B C 1
ATOM 1557 O O . ARG B 1 80 ? 0.081 2.443 21.516 1 90.62 80 ARG B O 1
ATOM 1564 N N . SER B 1 81 ? -0.503 4.551 21.016 1 88.94 81 SER B N 1
ATOM 1565 C CA . SER B 1 81 ? -1.538 4.516 22.047 1 88.94 81 SER B CA 1
ATOM 1566 C C . SER B 1 81 ? -2.902 4.195 21.453 1 88.94 81 SER B C 1
ATOM 1568 O O . SER B 1 81 ? -3.834 3.832 22.172 1 88.94 81 SER B O 1
ATOM 1570 N N . ALA B 1 82 ? -2.955 4.387 20.156 1 86.31 82 ALA B N 1
ATOM 1571 C CA . ALA B 1 82 ? -4.262 4.164 19.531 1 86.31 82 ALA B CA 1
ATOM 1572 C C . ALA B 1 82 ? -4.129 3.947 18.031 1 86.31 82 ALA B C 1
ATOM 1574 O O . ALA B 1 82 ? -3.281 4.566 17.375 1 86.31 82 ALA B O 1
ATOM 1575 N N . ASP B 1 83 ? -4.922 3.025 17.578 1 90.88 83 ASP B N 1
ATOM 1576 C CA . ASP B 1 83 ? -5.191 2.955 16.141 1 90.88 83 ASP B CA 1
ATOM 1577 C C . ASP B 1 83 ? -6.508 3.652 15.797 1 90.88 83 ASP B C 1
ATOM 1579 O O . ASP B 1 83 ? -7.441 3.66 16.594 1 90.88 83 ASP B O 1
ATOM 1583 N N . ILE B 1 84 ? -6.434 4.273 14.695 1 95.06 84 ILE B N 1
ATOM 1584 C CA . ILE B 1 84 ? -7.66 4.891 14.203 1 95.06 84 ILE B CA 1
ATOM 1585 C C . ILE B 1 84 ? -8.336 3.963 13.195 1 95.06 84 ILE B C 1
ATOM 1587 O O . ILE B 1 84 ? -7.742 3.602 12.18 1 95.06 84 ILE B O 1
ATOM 1591 N N . GLN B 1 85 ? -9.547 3.633 13.57 1 94.69 85 GLN B N 1
ATOM 1592 C CA . GLN B 1 85 ? -10.359 2.824 12.664 1 94.69 85 GLN B CA 1
ATOM 1593 C C . GLN B 1 85 ? -11.648 3.545 12.289 1 94.69 85 GLN B C 1
ATOM 1595 O O . GLN B 1 85 ? -12.562 3.652 13.109 1 94.69 85 GLN B O 1
ATOM 1600 N N . ALA B 1 86 ? -11.617 4.121 11.109 1 94.69 86 ALA B N 1
ATOM 1601 C CA . ALA B 1 86 ? -12.805 4.711 10.5 1 94.69 86 ALA B CA 1
ATOM 1602 C C . ALA B 1 86 ? -13.203 6.004 11.211 1 94.69 86 ALA B C 1
ATOM 1604 O O . ALA B 1 86 ? -14.352 6.164 11.625 1 94.69 86 ALA B O 1
ATOM 1605 N N . TYR B 1 87 ? -12.289 6.902 11.359 1 97 87 TYR B N 1
ATOM 1606 C CA . TYR B 1 87 ? -12.586 8.234 11.859 1 97 87 TYR B CA 1
ATOM 1607 C C . TYR B 1 87 ? -13.172 9.109 10.758 1 97 87 TYR B C 1
ATOM 1609 O O . TYR B 1 87 ? -12.539 9.328 9.727 1 97 87 TYR B O 1
ATOM 1617 N N . GLU B 1 88 ? -14.352 9.625 11.031 1 97 88 GLU B N 1
ATOM 1618 C CA . GLU B 1 88 ? -15.047 10.406 10.008 1 97 88 GLU B CA 1
ATOM 1619 C C . GLU B 1 88 ? -14.711 11.891 10.125 1 97 88 GLU B C 1
ATOM 1621 O O . GLU B 1 88 ? -14.727 12.453 11.219 1 97 88 GLU B O 1
ATOM 1626 N N . ILE B 1 89 ? -14.375 12.461 8.992 1 96.31 89 ILE B N 1
ATOM 1627 C CA . ILE B 1 89 ? -14.078 13.891 8.969 1 96.31 89 ILE B CA 1
ATOM 1628 C C . ILE B 1 89 ? -14.789 14.547 7.793 1 96.31 89 ILE B C 1
ATOM 1630 O O . ILE B 1 89 ? -15.156 13.875 6.824 1 96.31 89 ILE B O 1
ATOM 1634 N N . ASP B 1 90 ? -14.945 15.891 7.957 1 95.31 90 ASP B N 1
ATOM 1635 C CA . ASP B 1 90 ? -15.438 16.734 6.871 1 95.31 90 ASP B CA 1
ATOM 1636 C C . ASP B 1 90 ? -14.312 17.562 6.262 1 95.31 90 ASP B C 1
ATOM 1638 O O . ASP B 1 90 ? -13.68 18.359 6.953 1 95.31 90 ASP B O 1
ATOM 1642 N N . LEU B 1 91 ? -14.078 17.25 5.039 1 95.12 91 LEU B N 1
ATOM 1643 C CA . LEU B 1 91 ? -13.117 18.094 4.328 1 95.12 91 LEU B CA 1
ATOM 1644 C C . LEU B 1 91 ? -13.82 19.266 3.652 1 95.12 91 LEU B C 1
ATOM 1646 O O . LEU B 1 91 ? -14.609 19.078 2.727 1 95.12 91 LEU B O 1
ATOM 1650 N N . LYS B 1 92 ? -13.523 20.422 4.086 1 92.31 92 LYS B N 1
ATOM 1651 C CA . LYS B 1 92 ? -14.117 21.641 3.557 1 92.31 92 LYS B CA 1
ATOM 1652 C C . LYS B 1 92 ? -13.133 22.391 2.67 1 92.31 92 LYS B C 1
ATOM 1654 O O . LYS B 1 92 ? -12.023 22.719 3.104 1 92.31 92 LYS B O 1
ATOM 1659 N N . ARG B 1 93 ? -13.469 22.531 1.368 1 87.5 93 ARG B N 1
ATOM 1660 C CA . ARG B 1 93 ? -12.656 23.297 0.424 1 87.5 93 ARG B CA 1
ATOM 1661 C C . ARG B 1 93 ? -13.406 24.516 -0.095 1 87.5 93 ARG B C 1
ATOM 1663 O O . ARG B 1 93 ? -14.625 24.469 -0.274 1 87.5 93 ARG B O 1
ATOM 1670 N N . PRO B 1 94 ? -12.539 25.453 -0.282 1 80.12 94 PRO B N 1
ATOM 1671 C CA . PRO B 1 94 ? -13.203 26.625 -0.849 1 80.12 94 PRO B CA 1
ATOM 1672 C C . PRO B 1 94 ? -13.812 26.359 -2.221 1 80.12 94 PRO B C 1
ATOM 1674 O O . PRO B 1 94 ? -13.195 25.688 -3.057 1 80.12 94 PRO B O 1
ATOM 1677 N N . ASN B 1 95 ? -14.984 26.766 -2.475 1 82.62 95 ASN B N 1
ATOM 1678 C CA . ASN B 1 95 ? -15.68 26.734 -3.752 1 82.62 95 ASN B CA 1
ATOM 1679 C C . ASN B 1 95 ? -15.992 25.297 -4.184 1 82.62 95 ASN B C 1
ATOM 1681 O O . ASN B 1 95 ? -16.234 25.047 -5.367 1 82.62 95 ASN B O 1
ATOM 1685 N N . ARG B 1 96 ? -15.633 24.516 -3.268 1 83.12 96 ARG B N 1
ATOM 1686 C CA . ARG B 1 96 ? -16 23.125 -3.537 1 83.12 96 ARG B CA 1
ATOM 1687 C C . ARG B 1 96 ? -16.938 22.594 -2.457 1 83.12 96 ARG B C 1
ATOM 1689 O O . ARG B 1 96 ? -17.047 23.172 -1.378 1 83.12 96 ARG B O 1
ATOM 1696 N N . GLY B 1 97 ? -17.734 21.672 -2.637 1 84.5 97 GLY B N 1
ATOM 1697 C CA . GLY B 1 97 ? -18.594 21.047 -1.648 1 84.5 97 GLY B CA 1
ATOM 1698 C C . GLY B 1 97 ? -17.828 20.312 -0.566 1 84.5 97 GLY B C 1
ATOM 1699 O O . GLY B 1 97 ? -16.656 19.969 -0.748 1 84.5 97 GLY B O 1
ATOM 1700 N N . THR B 1 98 ? -18.469 20.188 0.537 1 91.25 98 THR B N 1
ATOM 1701 C CA . THR B 1 98 ? -17.906 19.438 1.652 1 91.25 98 THR B CA 1
ATOM 1702 C C . THR B 1 98 ? -17.875 17.953 1.339 1 91.25 98 THR B C 1
ATOM 1704 O O . THR B 1 98 ? -18.859 17.391 0.836 1 91.25 98 THR B O 1
ATOM 1707 N N . ARG B 1 99 ? -16.703 17.344 1.535 1 93.75 99 ARG B N 1
ATOM 1708 C CA . ARG B 1 99 ? -16.578 15.906 1.349 1 93.75 99 ARG B CA 1
ATOM 1709 C C . ARG B 1 99 ? -16.516 15.18 2.689 1 93.75 99 ARG B C 1
ATOM 1711 O O . ARG B 1 99 ? -15.828 15.617 3.609 1 93.75 99 ARG B O 1
ATOM 1718 N N . GLN B 1 100 ? -17.25 14.086 2.746 1 96.12 100 GLN B N 1
ATOM 1719 C CA . GLN B 1 100 ? -17.203 13.219 3.918 1 96.12 100 GLN B CA 1
ATOM 1720 C C . GLN B 1 100 ? -16.172 12.102 3.727 1 96.12 100 GLN B C 1
ATOM 1722 O O . GLN B 1 100 ? -16.344 11.25 2.846 1 96.12 100 GLN B O 1
ATOM 1727 N N . LEU B 1 101 ? -15.242 12.172 4.582 1 97.06 101 LEU B N 1
ATOM 1728 C CA . LEU B 1 101 ? -14.133 11.227 4.438 1 97.06 101 LEU B CA 1
ATOM 1729 C C . LEU B 1 101 ? -14.031 10.312 5.656 1 97.06 101 LEU B C 1
ATOM 1731 O O . LEU B 1 101 ? -14.492 10.672 6.746 1 97.06 101 LEU B O 1
ATOM 1735 N N . VAL B 1 102 ? -13.539 9.195 5.473 1 97.38 102 VAL B N 1
ATOM 1736 C CA . VAL B 1 102 ? -13.195 8.258 6.539 1 97.38 102 VAL B CA 1
ATOM 1737 C C . VAL B 1 102 ? -11.68 8.062 6.582 1 97.38 102 VAL B C 1
ATOM 1739 O O . VAL B 1 102 ? -11.047 7.836 5.551 1 97.38 102 VAL B O 1
ATOM 1742 N N . VAL B 1 103 ? -11.125 8.203 7.766 1 97.5 103 VAL B N 1
ATOM 1743 C CA . VAL B 1 103 ? -9.68 8.102 7.949 1 97.5 103 VAL B CA 1
ATOM 1744 C C . VAL B 1 103 ? -9.352 6.871 8.797 1 97.5 103 VAL B C 1
ATOM 1746 O O . VAL B 1 103 ? -9.953 6.656 9.852 1 97.5 103 VAL B O 1
ATOM 1749 N N . ASN B 1 104 ? -8.469 6.066 8.328 1 97.31 104 ASN B N 1
ATOM 1750 C CA . ASN B 1 104 ? -7.82 4.988 9.062 1 97.31 104 ASN B CA 1
ATOM 1751 C C . ASN B 1 104 ? -6.328 5.254 9.25 1 97.31 104 ASN B C 1
ATOM 1753 O O . ASN B 1 104 ? -5.656 5.734 8.336 1 97.31 104 ASN B O 1
ATOM 1757 N N . ALA B 1 105 ? -5.816 4.984 10.414 1 97.81 105 ALA B N 1
ATOM 1758 C CA . ALA B 1 105 ? -4.391 5.195 10.664 1 97.81 105 ALA B CA 1
ATOM 1759 C C . ALA B 1 105 ? -3.84 4.141 11.625 1 97.81 105 ALA B C 1
ATOM 1761 O O . ALA B 1 105 ? -4.504 3.766 12.594 1 97.81 105 ALA B O 1
ATOM 1762 N N . GLN B 1 106 ? -2.664 3.697 11.32 1 96.31 106 GLN B N 1
ATOM 1763 C CA . GLN B 1 106 ? -1.981 2.738 12.18 1 96.31 106 GLN B CA 1
ATOM 1764 C C . GLN B 1 106 ? -0.468 2.914 12.109 1 96.31 106 GLN B C 1
ATOM 1766 O O . GLN B 1 106 ? 0.059 3.402 11.109 1 96.31 106 GLN B O 1
ATOM 1771 N N . THR B 1 107 ? 0.158 2.516 13.164 1 96.19 107 THR B N 1
ATOM 1772 C CA . THR B 1 107 ? 1.614 2.43 13.141 1 96.19 107 THR B CA 1
ATOM 1773 C C . THR B 1 107 ? 2.068 1.178 12.398 1 96.19 107 THR B C 1
ATOM 1775 O O . THR B 1 107 ? 1.363 0.168 12.375 1 96.19 107 THR B O 1
ATOM 1778 N N . LEU B 1 108 ? 3.164 1.315 11.75 1 95.12 108 LEU B N 1
ATOM 1779 C CA . LEU B 1 108 ? 3.723 0.17 11.047 1 95.12 108 LEU B CA 1
ATOM 1780 C C . LEU B 1 108 ? 4.59 -0.673 11.969 1 95.12 108 LEU B C 1
ATOM 1782 O O . LEU B 1 108 ? 5.332 -0.133 12.797 1 95.12 108 LEU B O 1
ATOM 1786 N N . ASP B 1 109 ? 4.387 -1.957 11.812 1 91.88 109 ASP B N 1
ATOM 1787 C CA . ASP B 1 109 ? 5.242 -2.891 12.539 1 91.88 109 ASP B CA 1
ATOM 1788 C C . ASP B 1 109 ? 6.426 -3.328 11.68 1 91.88 109 ASP B C 1
ATOM 1790 O O . ASP B 1 109 ? 6.379 -4.383 11.039 1 91.88 109 ASP B O 1
ATOM 1794 N N . ASP B 1 110 ? 7.434 -2.506 11.672 1 90.19 110 ASP B N 1
ATOM 1795 C CA . ASP B 1 110 ? 8.609 -2.803 10.867 1 90.19 110 ASP B CA 1
ATOM 1796 C C . ASP B 1 110 ? 9.82 -3.088 11.742 1 90.19 110 ASP B C 1
ATOM 1798 O O . ASP B 1 110 ? 10.953 -3.15 11.25 1 90.19 110 ASP B O 1
ATOM 1802 N N . GLY B 1 111 ? 9.625 -3.221 13.039 1 87.5 111 GLY B N 1
ATOM 1803 C CA . GLY B 1 111 ? 10.68 -3.566 13.969 1 87.5 111 GLY B CA 1
ATOM 1804 C C . GLY B 1 111 ? 11.555 -2.383 14.352 1 87.5 111 GLY B C 1
ATOM 1805 O O . GLY B 1 111 ? 12.469 -2.516 15.156 1 87.5 111 GLY B O 1
ATOM 1806 N N . ASP B 1 112 ? 11.336 -1.297 13.75 1 85.38 112 ASP B N 1
ATOM 1807 C CA . ASP B 1 112 ? 12.109 -0.095 14.047 1 85.38 112 ASP B CA 1
ATOM 1808 C C . ASP B 1 112 ? 11.445 0.73 15.148 1 85.38 112 ASP B C 1
ATOM 1810 O O . ASP B 1 112 ? 10.578 1.563 14.867 1 85.38 112 ASP B O 1
ATOM 1814 N N . VAL B 1 113 ? 11.898 0.588 16.312 1 81.94 113 VAL B N 1
ATOM 1815 C CA . VAL B 1 113 ? 11.25 1.205 17.453 1 81.94 113 VAL B CA 1
ATOM 1816 C C . VAL B 1 113 ? 11.641 2.68 17.547 1 81.94 113 VAL B C 1
ATOM 1818 O O . VAL B 1 113 ? 10.914 3.486 18.125 1 81.94 113 VAL B O 1
ATOM 1821 N N . GLU B 1 114 ? 12.758 2.939 16.969 1 84.19 114 GLU B N 1
ATOM 1822 C CA . GLU B 1 114 ? 13.266 4.305 17.078 1 84.19 114 GLU B CA 1
ATOM 1823 C C . GLU B 1 114 ? 12.602 5.223 16.047 1 84.19 114 GLU B C 1
ATOM 1825 O O . GLU B 1 114 ? 12.547 6.438 16.234 1 84.19 114 GLU B O 1
ATOM 1830 N N . HIS B 1 115 ? 12.164 4.551 14.992 1 88.75 115 HIS B N 1
ATOM 1831 C CA . HIS B 1 115 ? 11.555 5.332 13.922 1 88.75 115 HIS B CA 1
ATOM 1832 C C . HIS B 1 115 ? 10.148 4.832 13.609 1 88.75 115 HIS B C 1
ATOM 1834 O O . HIS B 1 115 ? 9.961 4.004 12.719 1 88.75 115 HIS B O 1
ATOM 1840 N N . ILE B 1 116 ? 9.289 5.477 14.289 1 93.12 116 ILE B N 1
ATOM 1841 C CA . ILE B 1 116 ? 7.895 5.082 14.117 1 93.12 116 ILE B CA 1
ATOM 1842 C C . ILE B 1 116 ? 7.344 5.68 12.828 1 93.12 116 ILE B C 1
ATOM 1844 O O . ILE B 1 116 ? 7.578 6.852 12.531 1 93.12 116 ILE B O 1
ATOM 1848 N N . ARG B 1 117 ? 6.684 4.875 12.102 1 95.88 117 ARG B N 1
ATOM 1849 C CA . ARG B 1 117 ? 5.996 5.309 10.891 1 95.88 117 ARG B CA 1
ATOM 1850 C C . ARG B 1 117 ? 4.504 5.008 10.969 1 95.88 117 ARG B C 1
ATOM 1852 O O . ARG B 1 117 ? 4.098 4.004 11.555 1 95.88 117 ARG B O 1
ATOM 1859 N N . LEU B 1 118 ? 3.754 5.898 10.359 1 96.69 118 LEU B N 1
ATOM 1860 C CA . LEU B 1 118 ? 2.305 5.746 10.297 1 96.69 118 LEU B CA 1
ATOM 1861 C C . LEU B 1 118 ? 1.835 5.598 8.852 1 96.69 118 LEU B C 1
ATOM 1863 O O . LEU B 1 118 ? 2.35 6.266 7.957 1 96.69 118 LEU B O 1
ATOM 1867 N N . LEU B 1 119 ? 0.891 4.754 8.695 1 97.88 119 LEU B N 1
ATOM 1868 C CA . LEU B 1 119 ? 0.146 4.68 7.445 1 97.88 119 LEU B CA 1
ATOM 1869 C C . LEU B 1 119 ? -1.278 5.195 7.629 1 97.88 119 LEU B C 1
ATOM 1871 O O . LEU B 1 119 ? -1.996 4.738 8.523 1 97.88 119 LEU B O 1
ATOM 1875 N N . VAL B 1 120 ? -1.656 6.16 6.844 1 98 120 VAL B N 1
ATOM 1876 C CA . VAL B 1 120 ? -2.977 6.777 6.91 1 98 120 VAL B CA 1
ATOM 1877 C C . VAL B 1 120 ? -3.727 6.539 5.602 1 98 120 VAL B C 1
ATOM 1879 O O . VAL B 1 120 ? -3.207 6.832 4.52 1 98 120 VAL B O 1
ATOM 1882 N N . ALA B 1 121 ? -4.832 5.977 5.688 1 97.94 121 ALA B N 1
ATOM 1883 C CA . ALA B 1 121 ? -5.715 5.77 4.543 1 97.94 121 ALA B CA 1
ATOM 1884 C C . ALA B 1 121 ? -6.934 6.68 4.617 1 97.94 121 ALA B C 1
ATOM 1886 O O . ALA B 1 121 ? -7.539 6.832 5.684 1 97.94 121 ALA B O 1
ATOM 1887 N N . VAL B 1 122 ? -7.242 7.277 3.473 1 97.38 122 VAL B N 1
ATOM 1888 C CA . VAL B 1 122 ? -8.367 8.203 3.41 1 97.38 122 VAL B CA 1
ATOM 1889 C C . VAL B 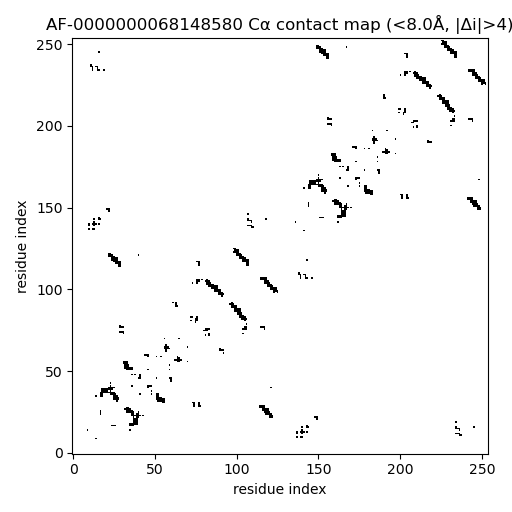1 122 ? -9.352 7.758 2.33 1 97.38 122 VAL B C 1
ATOM 1891 O O . VAL B 1 122 ? -8.961 7.555 1.177 1 97.38 122 VAL B O 1
ATOM 1894 N N . THR B 1 123 ? -10.547 7.562 2.719 1 93.88 123 THR B N 1
ATOM 1895 C CA . THR B 1 123 ? -11.547 7.148 1.744 1 93.88 123 THR B CA 1
ATOM 1896 C C . THR B 1 123 ? -12.727 8.117 1.735 1 93.88 123 THR B C 1
ATOM 1898 O O . THR B 1 123 ? -13.086 8.68 2.775 1 93.88 123 THR B O 1
ATOM 1901 N N . ASP B 1 124 ? -13.25 8.289 0.526 1 91.19 124 ASP B N 1
ATOM 1902 C CA . ASP B 1 124 ? -14.43 9.125 0.358 1 91.19 124 ASP B CA 1
ATOM 1903 C C . ASP B 1 124 ? -15.711 8.305 0.482 1 91.19 124 ASP B C 1
ATOM 1905 O O . ASP B 1 124 ? -15.883 7.301 -0.212 1 91.19 124 ASP B O 1
ATOM 1909 N N . MET B 1 125 ? -16.531 8.578 1.389 1 84.06 125 MET B N 1
ATOM 1910 C CA . MET B 1 125 ? -17.766 7.84 1.659 1 84.06 125 MET B CA 1
ATOM 1911 C C . MET B 1 125 ? -18.797 8.062 0.554 1 84.06 125 MET B C 1
ATOM 1913 O O . MET B 1 125 ? -19.688 7.242 0.353 1 84.06 125 MET B O 1
ATOM 1917 N N . GLU B 1 126 ? -18.844 9.266 -0 1 69.56 126 GLU B N 1
ATOM 1918 C CA . GLU B 1 126 ? -19.875 9.555 -0.992 1 69.56 126 GLU B CA 1
ATOM 1919 C C . GLU B 1 126 ? -19.625 8.781 -2.283 1 69.56 126 GLU B C 1
ATOM 1921 O O . GLU B 1 126 ? -20.469 8.781 -3.182 1 69.56 126 GLU B O 1
ATOM 1926 N N . ARG B 1 127 ? -18.844 7.719 -2.309 1 50.94 127 ARG B N 1
ATOM 1927 C CA . ARG B 1 127 ? -18.922 7.066 -3.611 1 50.94 127 ARG B CA 1
ATOM 1928 C C . ARG B 1 127 ? -20.125 6.137 -3.682 1 50.94 127 ARG B C 1
ATOM 1930 O O . ARG B 1 127 ? -20.484 5.5 -2.689 1 50.94 127 ARG B O 1
#

Foldseek 3Di:
DPVPVPPDDDDPVVQVCQQCDLFFKFKAWLVQFTQATHVNVCVVVVWDRVVRGRDHQCPTDPRQSVDPVVVVVSNCQSVVNDWDDFDWDWRDDPPDDIFIKTKTKHWDDPVDPPIIMMMMTIDTPVD/DPVPVPPDDDDPVVQVCQQCDLFFKFKAWLVQFTQATHPNVCVVVVWDRVVRGRDHQCPTDPRQSVDPVVVVVSNCQSVVNDWDDFDWDWRDDPPDDIFIKTKTKHWDDPVDPPIIMMMMTIGTPVD

InterPro domains:
  IPR000014 PAS domain [cd00130] (21-125)
  IPR013767 PAS fold [PF00989] (18-125)
  IPR035965 PAS domain superfamily [SSF55785] (20-124)

Secondary structure (DSSP, 8-state):
--------PPPHHHHHHHHH-SS-EEEEETT-BEEEE-HHHHHHTT--GGG-TT-BGGGSTTTTT--HHHHHHHHHHHTTS--EEEEEEEE--TTSPPEEEEEEEEE--SS-SSS-EEEEEEEETT-/--------PPPHHHHHHHHH-SS-EEEEETT-BEEEE-HHHHHHTT--GGG-TT-BGGGSTTTTT--HHHHHHHHHHHTTS--EEEEEEEE--TTS--EEEEEEEEE--SS-SSS-EEEEEEEETT-

Solvent-accessible surface area (backbone atoms only — not comparable to full-atom values): 13958 Å² total; per-residue (Å²): 128,82,71,66,74,75,75,78,76,72,54,45,56,33,52,27,52,45,35,69,28,79,56,24,31,38,34,24,39,56,86,49,30,24,64,42,52,6,51,36,31,22,60,75,65,71,34,63,68,87,70,44,55,70,33,42,57,43,66,37,74,90,35,54,53,54,41,70,67,59,53,52,53,50,48,38,17,52,68,72,72,40,69,42,78,64,46,74,47,77,41,58,44,88,99,44,73,73,40,52,32,33,34,31,35,36,59,54,75,42,85,48,83,89,61,44,35,33,44,32,40,53,43,67,63,83,111,128,83,72,64,76,75,74,79,76,71,55,46,56,35,52,27,53,44,35,68,28,79,56,25,31,39,35,25,38,55,85,48,29,24,64,42,53,5,51,36,31,22,62,74,64,70,37,62,70,87,69,44,56,70,32,42,56,42,66,37,74,91,36,55,53,54,41,71,66,59,53,51,53,51,50,38,16,52,69,71,73,39,69,44,78,65,46,74,46,77,42,56,44,88,99,45,72,74,41,51,33,34,34,32,34,36,58,54,76,40,86,47,83,89,60,43,38,32,45,32,39,53,42,67,64,84,110

Nearest PDB structures (foldseek):
  1vb6-assembly1_A  TM=7.340E-01  e=4.603E-05  Escherichia coli K-12
  9bkv-assembly1_A  TM=7.211E-01  e=3.853E-05  Escherichia coli
  8js5-assembly1_B  TM=7.149E-01  e=6.568E-05  Bradyrhizobium diazoefficiens USDA 110
  3lyx-assembly1_A  TM=7.227E-01  e=1.798E-04  Colwellia psychrerythraea 34H
  9ce0-assembly1_B  TM=7.166E-01  e=1.188E-04  Escherichia coli

Organism: Rhizobium meliloti (strain 1021) (NCBI:txid266834)

pLDDT: mean 90.91, std 12.02, range [41.38, 98.19]

Sequence (254 aa):
MSTTPTVHFEAASTLAVVVSSHEPLLFLSDDLKIIAASASFCRAFDIDPTSVPGKKLGELGQGEWAMPKLESLLKATASRSADIQAYEIDLKRPNRGTRQLVVNAQTLDDGDVEHIRLLVAVTDMERMSTTPTVHFEAASTLAVVVSSHEPLLFLSDDLKIIAASASFCRAFDIDPTSVPGKKLGELGQGEWAMPKLESLLKATASRSADIQAYEIDLKRPNRGTRQLVVNAQTLDDGDVEHIRLLVAVTDMER